Protein AF-A0A367ZPL6-F1 (afdb_monomer)

Sequence (197 aa):
MRRVGAEGQTASGAGHGRASAFVGKVGLAWRLWPAGRARGGKRGGAPGHARRGGFTLVEVLISMMILSLVLLGALVMVSRSRVGAMDAWFEFLAVQLALEPIEVFRGFGATWVKDYRAHPLPEFPLGVTAIEPRRGALHWPADATLFEREITLTPVEEPVPGVLVEVRVRPRGATRAQVWLRREEVVMSALLVEQPR

Solvent-accessible surface area (backbone atoms only — not comparable to full-atom values): 12424 Å² total; per-residue (Å²): 142,85,83,88,83,81,89,86,82,89,80,86,77,83,81,74,83,77,84,78,76,79,73,74,78,74,73,78,82,77,82,77,76,80,83,74,79,80,77,84,75,91,68,96,67,79,92,70,80,77,78,82,80,74,85,52,73,67,57,52,53,52,50,52,54,53,50,51,54,52,50,51,53,52,51,53,50,54,52,54,52,54,52,53,52,48,21,52,50,44,48,51,49,38,51,52,66,28,44,49,60,54,54,52,48,58,72,66,28,26,73,55,57,74,49,30,88,84,64,69,52,90,92,63,61,74,39,80,43,73,42,67,91,56,96,64,92,65,80,74,63,81,73,51,52,33,27,26,37,29,36,45,80,43,82,36,72,71,98,62,50,30,29,36,39,38,20,38,23,31,46,44,69,98,30,72,44,49,78,43,28,87,60,74,58,43,78,42,74,48,77,31,53,65,78,86,128

Radius of gyration: 32.27 Å; Cα contacts (8 Å, |Δi|>4): 183; chains: 1; bounding box: 64×74×98 Å

Foldseek 3Di:
DDDDDDDDDDDPPPPDDDPPPPPPPPPPPPPDDDPPDPPDDDDDDDPDPPPPDDDDPVNVVVVVVVVVVVVVVVVVVVVVVVLVVLQVVLVVLQVVVFVVVVVVDLVVFFVCVVVCVVPPDPCDDAAKDARDQDPDPDGDDPCSNQKIKHWDWDFDCPPAGGIKIKMKIAGDPPDPSCVRHPPRIDIDIDTGGHDDD

pLDDT: mean 82.14, std 19.17, range [42.72, 98.62]

Mean predicted aligned error: 13.2 Å

Secondary structure (DSSP, 8-state):
----------------------------------------------------PPPPHHHHHHHHHHHHHHHHHHHHHHHHHHHHHHHHHHHHHHHHHHHHHHHHHHHH-HHHHHTGGGS--TTS-SEEEE----SSS----GGGGGEEEEEEEEEE-SSS-EEEEEEEEEE-SS-HHHHH-SSS-EEEEEEEEPPP-

InterPro domains:
  IPR012902 Prokaryotic N-terminal methylation site [PF07963] (51-75)
  IPR012902 Prokaryotic N-terminal methylation site [PS00409] (53-73)
  IPR012902 Prokaryotic N-terminal methylation site [TIGR02532] (53-75)

Organism: NCBI:txid2268124

Structure (mmCIF, N/CA/C/O backbone):
data_AF-A0A367ZPL6-F1
#
_entry.id   AF-A0A367ZPL6-F1
#
loop_
_atom_site.group_PDB
_atom_site.id
_atom_site.type_symbol
_atom_site.label_atom_id
_atom_site.label_alt_id
_atom_site.label_comp_id
_atom_site.label_asym_id
_atom_site.label_entity_id
_atom_site.label_seq_id
_atom_site.pdbx_PDB_ins_code
_atom_site.Cartn_x
_atom_site.Cartn_y
_atom_site.Cartn_z
_atom_site.occupancy
_atom_site.B_iso_or_equiv
_atom_site.auth_seq_id
_atom_site.auth_comp_id
_atom_site.auth_asym_id
_atom_site.auth_atom_id
_atom_site.pdbx_PDB_model_num
ATOM 1 N N . MET A 1 1 ? -33.565 -44.498 11.080 1.00 52.66 1 MET A N 1
ATOM 2 C CA . MET A 1 1 ? -33.368 -45.236 9.811 1.00 52.66 1 MET A CA 1
ATOM 3 C C . MET A 1 1 ? -34.407 -44.783 8.791 1.00 52.66 1 MET A C 1
ATOM 5 O O . MET A 1 1 ? -35.570 -45.132 8.929 1.00 52.66 1 MET A O 1
ATOM 9 N N . ARG A 1 2 ? -34.003 -43.989 7.793 1.00 46.03 2 ARG A N 1
ATOM 10 C CA . ARG A 1 2 ? -34.722 -43.796 6.522 1.00 46.03 2 ARG A CA 1
ATOM 11 C C . ARG A 1 2 ? -33.705 -43.278 5.499 1.00 46.03 2 ARG A C 1
ATOM 13 O O . ARG A 1 2 ? -33.073 -42.255 5.733 1.00 46.03 2 ARG A O 1
ATOM 20 N N . ARG A 1 3 ? -33.475 -44.070 4.451 1.00 54.78 3 ARG A N 1
ATOM 21 C CA . ARG A 1 3 ? -32.667 -43.748 3.264 1.00 54.78 3 ARG A CA 1
ATOM 22 C C . ARG A 1 3 ? -33.578 -43.185 2.161 1.00 54.78 3 ARG A C 1
ATOM 24 O O . ARG A 1 3 ? -34.781 -43.424 2.206 1.00 54.78 3 ARG A O 1
ATOM 31 N N . VAL A 1 4 ? -32.910 -42.655 1.126 1.00 49.94 4 VAL A N 1
ATOM 32 C CA . VAL A 1 4 ? -33.360 -42.390 -0.261 1.00 49.94 4 VAL A CA 1
ATOM 33 C C . VAL A 1 4 ? -34.041 -41.021 -0.423 1.00 49.94 4 VAL A C 1
ATOM 35 O O . VAL A 1 4 ? -34.962 -40.724 0.321 1.00 49.94 4 VAL A O 1
ATOM 38 N N . GLY A 1 5 ? -33.661 -40.126 -1.342 1.00 43.28 5 GLY A N 1
ATOM 39 C CA . GLY A 1 5 ? -32.719 -40.155 -2.471 1.00 43.28 5 GLY A CA 1
ATOM 40 C C . GLY A 1 5 ? -32.917 -38.898 -3.351 1.00 43.28 5 GLY A C 1
ATOM 41 O O . GLY A 1 5 ? -33.705 -38.033 -2.977 1.00 43.28 5 GLY A O 1
ATOM 42 N N . ALA A 1 6 ? -32.253 -38.879 -4.518 1.00 49.34 6 ALA A N 1
ATOM 43 C CA . ALA A 1 6 ? -32.257 -37.887 -5.618 1.00 49.34 6 ALA A CA 1
ATOM 44 C C . ALA A 1 6 ? -31.258 -36.717 -5.447 1.00 49.34 6 ALA A C 1
ATOM 46 O O . ALA A 1 6 ? -31.438 -35.856 -4.596 1.00 49.34 6 ALA A O 1
ATOM 47 N N . GLU A 1 7 ? -30.081 -36.705 -6.092 1.00 46.97 7 GLU A N 1
ATOM 48 C CA . GLU A 1 7 ? -29.805 -36.568 -7.544 1.00 46.97 7 GLU A CA 1
ATOM 49 C C . GLU A 1 7 ? -30.588 -35.434 -8.218 1.00 46.97 7 GLU A C 1
ATOM 51 O O . GLU A 1 7 ? -31.803 -35.506 -8.363 1.00 46.97 7 GLU A O 1
ATOM 56 N N . GLY A 1 8 ? -29.870 -34.404 -8.685 1.00 42.72 8 GLY A N 1
ATOM 57 C CA . GLY A 1 8 ? -30.473 -33.332 -9.470 1.00 42.72 8 GLY A CA 1
ATOM 58 C C . GLY A 1 8 ? -29.544 -32.165 -9.802 1.00 42.72 8 GLY A C 1
ATOM 59 O O . GLY A 1 8 ? -29.562 -31.149 -9.126 1.00 42.72 8 GLY A O 1
ATOM 60 N N . GLN A 1 9 ? -28.826 -32.313 -10.917 1.00 48.62 9 GLN A N 1
ATOM 61 C CA . GLN A 1 9 ? -28.442 -31.257 -11.868 1.00 48.62 9 GLN A CA 1
ATOM 62 C C . GLN A 1 9 ? -2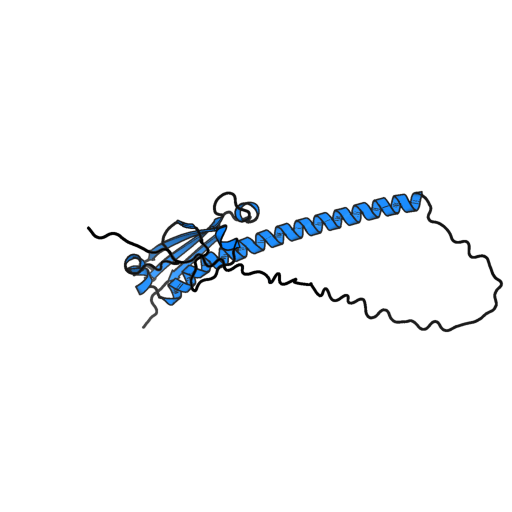7.306 -30.276 -11.528 1.00 48.62 9 GLN A C 1
ATOM 64 O O . GLN A 1 9 ? -27.462 -29.186 -10.988 1.00 48.62 9 GLN A O 1
ATOM 69 N N . THR A 1 10 ? -26.155 -30.644 -12.086 1.00 49.06 10 THR A N 1
ATOM 70 C CA . THR A 1 10 ? -25.119 -29.771 -12.637 1.00 49.06 10 THR A CA 1
ATOM 71 C C . THR A 1 10 ? -25.684 -28.803 -13.684 1.00 49.06 10 THR A C 1
ATOM 73 O O . THR A 1 10 ? -25.982 -29.209 -14.808 1.00 49.06 10 THR A O 1
ATOM 76 N N . ALA A 1 11 ? -25.755 -27.513 -13.356 1.00 49.75 11 ALA A N 1
ATOM 77 C CA . ALA A 1 11 ? -25.885 -26.438 -14.338 1.00 49.75 11 ALA A CA 1
ATOM 78 C C . ALA A 1 11 ? -24.526 -25.746 -14.513 1.00 49.75 11 ALA A C 1
ATOM 80 O O . ALA A 1 11 ? -24.160 -24.812 -13.801 1.00 49.75 11 ALA A O 1
ATOM 81 N N . SER A 1 12 ? -23.770 -26.267 -15.479 1.00 50.56 12 SER A N 1
ATOM 82 C CA . SER A 1 12 ? -22.604 -25.629 -16.082 1.00 50.56 12 SER A CA 1
ATOM 83 C C . SER A 1 12 ? -23.064 -24.382 -16.844 1.00 50.56 12 SER A C 1
ATOM 85 O O . SER A 1 12 ? -23.549 -24.464 -17.970 1.00 50.56 12 SER A O 1
ATOM 87 N N . GLY A 1 13 ? -22.967 -23.222 -16.198 1.00 44.44 13 GLY A N 1
ATOM 88 C CA . GLY A 1 13 ? -23.163 -21.916 -16.819 1.00 44.44 13 GLY A CA 1
ATOM 89 C C . GLY A 1 13 ? -21.838 -21.380 -17.343 1.00 44.44 13 GLY A C 1
ATOM 90 O O . GLY A 1 13 ? -21.176 -20.589 -16.675 1.00 44.44 13 GLY A O 1
ATOM 91 N N . ALA A 1 14 ? -21.444 -21.823 -18.536 1.00 49.16 14 ALA A N 1
ATOM 92 C CA . ALA A 1 14 ? -20.341 -21.254 -19.298 1.00 49.16 14 ALA A CA 1
ATOM 93 C C . ALA A 1 14 ? -20.695 -19.822 -19.743 1.00 49.16 14 ALA A C 1
ATOM 95 O O . ALA A 1 14 ? -21.243 -19.597 -20.820 1.00 49.16 14 ALA A O 1
ATOM 96 N N . GLY A 1 15 ? -20.375 -18.842 -18.897 1.00 43.12 15 GLY A N 1
ATOM 97 C CA . GLY A 1 15 ? -20.419 -17.418 -19.222 1.00 43.12 15 GLY A CA 1
ATOM 98 C C . GLY A 1 15 ? -19.241 -17.027 -20.108 1.00 43.12 15 GLY A C 1
ATOM 99 O O . GLY A 1 15 ? -18.245 -16.482 -19.639 1.00 43.12 15 GLY A O 1
ATOM 100 N N . HIS A 1 16 ? -19.351 -17.349 -21.394 1.00 45.25 16 HIS A N 1
ATOM 101 C CA . HIS A 1 16 ? -18.524 -16.794 -22.455 1.00 45.25 16 HIS A CA 1
ATOM 102 C C . HIS A 1 16 ? -18.728 -15.279 -22.564 1.00 45.25 16 HIS A C 1
ATOM 104 O O . HIS A 1 16 ? -19.850 -14.796 -22.673 1.00 45.25 16 HIS A O 1
ATOM 110 N N . GLY A 1 17 ? -17.612 -14.564 -22.686 1.00 47.56 17 GLY A N 1
ATOM 111 C CA . GLY A 1 17 ? -17.539 -13.411 -23.573 1.00 47.56 17 GLY A CA 1
ATOM 112 C C . GLY A 1 17 ? -17.987 -12.080 -22.986 1.00 47.56 17 GLY A C 1
ATOM 113 O O . GLY A 1 17 ? -19.137 -11.679 -23.112 1.00 47.56 17 GLY A O 1
ATOM 114 N N . ARG A 1 18 ? -17.002 -11.308 -22.529 1.00 46.38 18 ARG A N 1
ATOM 115 C CA . ARG A 1 18 ? -16.756 -9.959 -23.059 1.00 46.38 18 ARG A CA 1
ATOM 116 C C . ARG A 1 18 ? -15.367 -9.512 -22.622 1.00 46.38 18 ARG A C 1
ATOM 118 O O . ARG A 1 18 ? -15.191 -8.816 -21.633 1.00 46.38 18 ARG A O 1
ATOM 125 N N . ALA A 1 19 ? -14.372 -9.933 -23.401 1.00 45.62 19 ALA A N 1
ATOM 126 C CA . ALA A 1 19 ? -13.132 -9.187 -23.511 1.00 45.62 19 ALA A CA 1
ATOM 127 C C . ALA A 1 19 ? -13.504 -7.815 -24.086 1.00 45.62 19 ALA A C 1
ATOM 129 O O . ALA A 1 19 ? -13.720 -7.660 -25.289 1.00 45.62 19 ALA A O 1
ATOM 130 N N . SER A 1 20 ? -13.677 -6.832 -23.209 1.00 47.41 20 SER A N 1
ATOM 131 C CA . SER A 1 20 ? -13.694 -5.429 -23.582 1.00 47.41 20 SER A CA 1
ATOM 132 C C . SER A 1 20 ? -12.307 -5.104 -24.120 1.00 47.41 20 SER A C 1
ATOM 134 O O . SER A 1 20 ? -11.370 -4.798 -23.387 1.00 47.41 20 SER A O 1
ATOM 136 N N . ALA A 1 21 ? -12.172 -5.226 -25.438 1.00 47.66 21 ALA A N 1
ATOM 137 C CA . ALA A 1 21 ? -11.076 -4.650 -26.181 1.00 47.66 21 ALA A CA 1
ATOM 138 C C . ALA A 1 21 ? -11.083 -3.143 -25.905 1.00 47.66 21 ALA A C 1
ATOM 140 O O . ALA A 1 21 ? -11.859 -2.386 -26.490 1.00 47.66 21 ALA A O 1
ATOM 141 N N . PHE A 1 22 ? -10.224 -2.708 -24.986 1.00 42.84 22 PHE A N 1
ATOM 142 C CA . PHE A 1 22 ? -9.843 -1.314 -24.850 1.00 42.84 22 PHE A CA 1
ATOM 143 C C . PHE A 1 22 ? -8.956 -0.996 -26.057 1.00 42.84 22 PHE A C 1
ATOM 145 O O . PHE A 1 22 ? -7.729 -0.975 -25.991 1.00 42.84 22 PHE A O 1
ATOM 152 N N . VAL A 1 23 ? -9.600 -0.840 -27.215 1.00 48.84 23 VAL A N 1
ATOM 153 C CA . VAL A 1 23 ? -8.993 -0.224 -28.387 1.00 48.84 23 VAL A CA 1
ATOM 154 C C . VAL A 1 23 ? -8.747 1.217 -27.982 1.00 48.84 23 VAL A C 1
ATOM 156 O O . VAL A 1 23 ? -9.640 2.064 -28.031 1.00 48.84 23 VAL A O 1
ATOM 159 N N . GLY A 1 24 ? -7.529 1.469 -27.509 1.00 45.44 24 GLY A N 1
ATOM 160 C CA . GLY A 1 24 ? -7.014 2.805 -27.316 1.00 45.44 24 GLY A CA 1
ATOM 161 C C . GLY A 1 24 ? -7.180 3.561 -28.624 1.00 45.44 24 GLY A C 1
ATOM 162 O O . GLY A 1 24 ? -6.439 3.348 -29.581 1.00 45.44 24 GLY A O 1
ATOM 163 N N . LYS A 1 25 ? -8.157 4.468 -28.665 1.00 47.97 25 LYS A N 1
ATOM 164 C CA . LYS A 1 25 ? -8.132 5.596 -29.589 1.00 47.97 25 LYS A CA 1
ATOM 165 C C . LYS A 1 25 ? -6.990 6.502 -29.137 1.00 47.97 25 LYS A C 1
ATOM 167 O O . LYS A 1 25 ? -7.213 7.553 -28.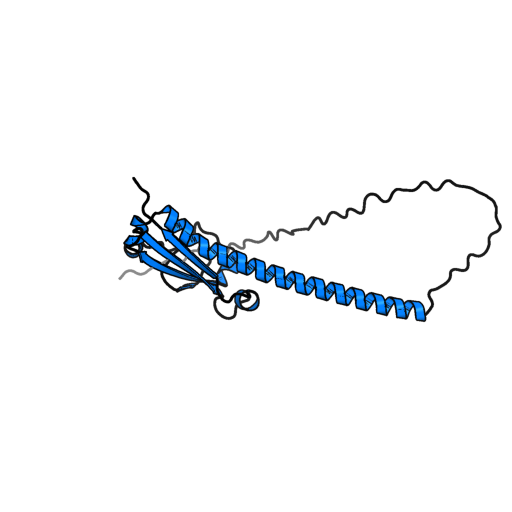545 1.00 47.97 25 LYS A O 1
ATOM 172 N N . VAL A 1 26 ? -5.756 6.090 -29.423 1.00 50.59 26 VAL A N 1
ATOM 173 C CA . VAL A 1 26 ? -4.666 7.039 -29.618 1.00 50.59 26 VAL A CA 1
ATOM 174 C C . VAL A 1 26 ? -5.061 7.777 -30.886 1.00 50.59 26 VAL A C 1
ATOM 176 O O . VAL A 1 26 ? -4.860 7.297 -32.000 1.00 50.59 26 VAL A O 1
ATOM 179 N N . GLY A 1 27 ? -5.779 8.883 -30.695 1.00 45.91 27 GLY A N 1
ATOM 180 C CA . GLY A 1 27 ? -6.120 9.807 -31.756 1.00 45.91 27 GLY A CA 1
ATOM 181 C C . GLY A 1 27 ? -4.825 10.222 -32.430 1.00 45.91 27 GLY A C 1
ATOM 182 O O . GLY A 1 27 ? -4.059 11.010 -31.885 1.00 45.91 27 GLY A O 1
ATOM 183 N N . LEU A 1 28 ? -4.581 9.636 -33.599 1.00 51.19 28 LEU A N 1
ATOM 184 C CA . LEU A 1 28 ? -3.573 10.047 -34.557 1.00 51.19 28 LEU A CA 1
ATOM 185 C C . LEU A 1 28 ? -3.906 11.492 -34.966 1.00 51.19 28 LEU A C 1
ATOM 187 O O . LEU A 1 28 ? -4.599 11.747 -35.951 1.00 51.19 28 LEU A O 1
ATOM 191 N N . ALA A 1 29 ? -3.432 12.460 -34.188 1.00 51.22 29 ALA A N 1
ATOM 192 C CA . ALA A 1 29 ? -3.439 13.869 -34.542 1.00 51.22 29 ALA A CA 1
ATOM 193 C C . ALA A 1 29 ? -2.309 14.144 -35.553 1.00 51.22 29 ALA A C 1
ATOM 195 O O . ALA A 1 29 ? -1.403 14.923 -35.300 1.00 51.22 29 ALA A O 1
ATOM 196 N N . TRP A 1 30 ? -2.363 13.491 -36.719 1.00 49.44 30 TRP A N 1
ATOM 197 C CA . TRP A 1 30 ? -1.553 13.847 -37.898 1.00 49.44 30 TRP A CA 1
ATOM 198 C C . TRP A 1 30 ? -2.320 14.755 -38.861 1.00 49.44 30 TRP A C 1
ATOM 200 O O . TRP A 1 30 ? -1.969 14.907 -40.031 1.00 49.44 30 TRP A O 1
ATOM 210 N N . ARG A 1 31 ? -3.407 15.365 -38.388 1.00 58.53 31 ARG A N 1
ATOM 211 C CA . ARG A 1 31 ? -4.231 16.258 -39.189 1.00 58.53 31 ARG A CA 1
ATOM 212 C C . ARG A 1 31 ? -3.862 17.687 -38.838 1.00 58.53 31 ARG A C 1
ATOM 214 O O . ARG A 1 31 ? -4.375 18.221 -37.866 1.00 58.53 31 ARG A O 1
ATOM 221 N N . LEU A 1 32 ? -2.941 18.233 -39.630 1.00 57.31 32 LEU A N 1
ATOM 222 C CA . LEU A 1 32 ? -2.859 19.617 -40.127 1.00 57.31 32 LEU A CA 1
ATOM 223 C C . LEU A 1 32 ? -1.397 19.933 -40.485 1.00 57.31 32 LEU A C 1
ATOM 225 O O . LEU A 1 32 ? -0.777 20.835 -39.936 1.00 57.31 32 LEU A O 1
ATOM 229 N N . TRP A 1 33 ? -0.842 19.191 -41.448 1.00 55.38 33 TRP A N 1
ATOM 230 C CA . TRP A 1 33 ? 0.239 19.745 -42.258 1.00 55.38 33 TRP A CA 1
ATOM 231 C C . TRP A 1 33 ? -0.408 20.704 -43.266 1.00 55.38 33 TRP A C 1
ATOM 233 O O . TRP A 1 33 ? -1.275 20.265 -44.032 1.00 55.38 33 TRP A O 1
ATOM 243 N N . PRO A 1 34 ? -0.072 22.004 -43.275 1.00 58.81 34 PRO A N 1
ATOM 244 C CA . PRO A 1 34 ? -0.635 22.920 -44.247 1.00 58.81 34 PRO A CA 1
ATOM 245 C C . PRO A 1 34 ? -0.142 22.509 -45.633 1.00 58.81 34 PRO A C 1
ATOM 247 O O . PRO A 1 34 ? 1.057 22.492 -45.915 1.00 58.81 34 PRO A O 1
ATOM 250 N N . ALA A 1 35 ? -1.089 22.171 -46.506 1.00 55.91 35 ALA A N 1
ATOM 251 C CA . ALA A 1 35 ? -0.872 22.044 -47.937 1.00 55.91 35 ALA A CA 1
ATOM 252 C C . ALA A 1 35 ? -0.462 23.420 -48.488 1.00 55.91 35 ALA A C 1
ATOM 254 O O . ALA A 1 35 ? -1.286 24.215 -48.949 1.00 55.91 35 ALA A O 1
ATOM 255 N N . GLY A 1 36 ? 0.832 23.719 -48.382 1.00 57.16 36 GLY A N 1
ATOM 256 C CA . GLY A 1 36 ? 1.479 24.839 -49.039 1.00 57.16 36 GLY A CA 1
ATOM 257 C C . GLY A 1 36 ? 1.324 24.672 -50.543 1.00 57.16 36 GLY A C 1
ATOM 258 O O . GLY A 1 36 ? 1.979 23.840 -51.164 1.00 57.16 36 GLY A O 1
ATOM 259 N N . ARG A 1 37 ? 0.401 25.455 -51.100 1.00 56.78 37 ARG A N 1
ATOM 260 C CA . ARG A 1 37 ? 0.128 25.639 -52.525 1.00 56.78 37 ARG A CA 1
ATOM 261 C C . ARG A 1 37 ? 1.438 25.754 -53.312 1.00 56.78 37 ARG A C 1
ATOM 263 O O . ARG A 1 37 ? 2.089 26.796 -53.298 1.00 56.78 37 ARG A O 1
ATOM 270 N N . ALA A 1 38 ? 1.780 24.701 -54.050 1.00 55.34 38 ALA A N 1
ATOM 271 C CA . ALA A 1 38 ? 2.788 24.752 -55.095 1.00 55.34 38 ALA A CA 1
ATOM 272 C C . ALA A 1 38 ? 2.277 25.670 -56.217 1.00 55.34 38 ALA A C 1
ATOM 274 O O . ALA A 1 38 ? 1.489 25.269 -57.075 1.00 55.34 38 ALA A O 1
ATOM 275 N N . ARG A 1 39 ? 2.687 26.941 -56.183 1.00 58.16 39 ARG A N 1
ATOM 276 C CA . ARG A 1 39 ? 2.526 27.869 -57.305 1.00 58.16 39 ARG A CA 1
ATOM 277 C C . ARG A 1 39 ? 3.460 27.401 -58.417 1.00 58.16 39 ARG A C 1
ATOM 279 O O . ARG A 1 39 ? 4.675 27.543 -58.323 1.00 58.16 39 ARG A O 1
ATOM 286 N N . GLY A 1 40 ? 2.868 26.812 -59.451 1.00 58.06 40 GLY A N 1
ATOM 287 C CA . GLY A 1 40 ? 3.554 26.423 -60.672 1.00 58.06 40 GLY A CA 1
ATOM 288 C C . GLY A 1 40 ? 4.185 27.630 -61.360 1.00 58.06 40 GLY A C 1
ATOM 289 O O . GLY A 1 40 ? 3.494 28.441 -61.968 1.00 58.06 40 GLY A O 1
ATOM 290 N N . GLY A 1 41 ? 5.509 27.716 -61.286 1.00 52.56 41 GLY A N 1
ATOM 291 C CA . GLY A 1 41 ? 6.332 28.501 -62.194 1.00 52.56 41 GLY A CA 1
ATOM 292 C C . GLY A 1 41 ? 6.976 27.563 -63.208 1.00 52.56 41 GLY A C 1
ATOM 293 O O . GLY A 1 41 ? 8.064 27.051 -62.968 1.00 52.56 41 GLY A O 1
ATOM 294 N N . LYS A 1 42 ? 6.305 27.326 -64.343 1.00 60.62 42 LYS A N 1
ATOM 295 C CA . LYS A 1 42 ? 6.936 26.741 -65.533 1.00 60.62 42 LYS A CA 1
ATOM 296 C C . LYS A 1 42 ? 7.959 27.747 -66.067 1.00 60.62 42 LYS A C 1
ATOM 298 O O . LYS A 1 42 ? 7.591 28.692 -66.759 1.00 60.62 42 LYS A O 1
ATOM 303 N N . ARG A 1 43 ? 9.240 27.542 -65.768 1.00 53.97 43 ARG A N 1
ATOM 304 C CA . ARG A 1 43 ? 10.340 28.059 -66.591 1.00 53.97 43 ARG A CA 1
ATOM 305 C C . ARG A 1 43 ? 11.062 26.857 -67.176 1.00 53.97 43 ARG A C 1
ATOM 307 O O . ARG A 1 43 ? 11.575 26.023 -66.438 1.00 53.97 43 ARG A O 1
ATOM 314 N N . GLY A 1 44 ? 11.001 26.743 -68.501 1.00 56.59 44 GLY A N 1
ATOM 315 C CA . GLY A 1 44 ? 11.681 25.708 -69.265 1.00 56.59 44 GLY A CA 1
ATOM 316 C C . GLY A 1 44 ? 13.186 25.802 -69.046 1.00 56.59 44 GLY A C 1
ATOM 317 O O . GLY A 1 44 ? 13.826 26.737 -69.512 1.00 56.59 44 GLY A O 1
ATOM 318 N N . GLY A 1 45 ? 13.723 24.836 -68.313 1.00 54.50 45 GLY A N 1
ATOM 319 C CA . GLY A 1 45 ? 15.142 24.526 -68.236 1.00 54.50 45 GLY A CA 1
ATOM 320 C C . GLY A 1 45 ? 15.297 23.055 -68.599 1.00 54.50 45 GLY A C 1
ATOM 321 O O . GLY A 1 45 ? 14.483 22.234 -68.179 1.00 54.50 45 GLY A O 1
ATOM 322 N N . ALA A 1 46 ? 16.280 22.758 -69.443 1.00 60.94 46 ALA A N 1
ATOM 323 C CA . ALA A 1 46 ? 16.566 21.448 -70.020 1.00 60.94 46 ALA A CA 1
ATOM 324 C C . ALA A 1 46 ? 16.532 20.289 -68.994 1.00 60.94 46 ALA A C 1
ATOM 326 O O . ALA A 1 46 ? 16.819 20.516 -67.816 1.00 60.94 46 ALA A O 1
ATOM 327 N N . PRO A 1 47 ? 16.228 19.044 -69.418 1.00 57.09 47 PRO A N 1
ATOM 328 C CA . PRO A 1 47 ? 16.235 17.870 -68.547 1.00 57.09 47 PRO A CA 1
ATOM 329 C C . PRO A 1 47 ? 17.665 17.547 -68.090 1.00 57.09 47 PRO A C 1
ATOM 331 O O . PRO A 1 47 ? 18.342 16.682 -68.637 1.00 57.09 47 PRO A O 1
ATOM 334 N N . GLY A 1 48 ? 18.142 18.256 -67.069 1.00 60.06 48 GLY A N 1
ATOM 335 C CA . GLY A 1 48 ? 19.329 17.874 -66.324 1.00 60.06 48 GLY A CA 1
ATOM 336 C C . GLY A 1 48 ? 19.005 16.599 -65.560 1.00 60.06 48 GLY A C 1
ATOM 337 O O . GLY A 1 48 ? 18.138 16.606 -64.687 1.00 60.06 48 GLY A O 1
ATOM 338 N N . HIS A 1 49 ? 19.660 15.494 -65.909 1.00 61.28 49 HIS A N 1
ATOM 339 C CA . HIS A 1 49 ? 19.555 14.232 -65.185 1.00 61.28 49 HIS A CA 1
ATOM 340 C C . HIS A 1 49 ? 19.935 14.455 -63.714 1.00 61.28 49 HIS A C 1
ATOM 342 O O . HIS A 1 49 ? 21.115 14.465 -63.364 1.00 61.28 49 HIS A O 1
ATOM 348 N N . ALA A 1 50 ? 18.935 14.667 -62.854 1.00 64.88 50 ALA A N 1
ATOM 349 C CA . ALA A 1 50 ? 19.122 14.778 -61.417 1.00 64.88 50 ALA A CA 1
ATOM 350 C C . ALA A 1 50 ? 19.726 13.458 -60.931 1.00 64.88 50 ALA A C 1
ATOM 352 O O . ALA A 1 50 ? 19.043 12.432 -60.861 1.00 64.88 50 ALA A O 1
ATOM 353 N N . ARG A 1 51 ? 21.038 13.466 -60.671 1.00 64.94 51 ARG A N 1
ATOM 354 C CA . ARG A 1 51 ? 21.747 12.309 -60.133 1.00 64.94 51 ARG A CA 1
ATOM 355 C C . ARG A 1 51 ? 21.120 11.995 -58.781 1.00 64.94 51 ARG A C 1
ATOM 357 O O . ARG A 1 51 ? 21.266 12.761 -57.834 1.00 64.94 51 ARG A O 1
ATOM 364 N N . ARG A 1 52 ? 20.385 10.886 -58.712 1.00 71.62 52 ARG A N 1
ATOM 365 C CA . ARG A 1 52 ? 19.882 10.329 -57.456 1.00 71.62 52 ARG A CA 1
ATOM 366 C C . ARG A 1 52 ? 21.102 9.864 -56.665 1.00 71.62 52 ARG A C 1
ATOM 368 O O . ARG A 1 52 ? 21.640 8.799 -56.947 1.00 71.62 52 ARG A O 1
ATOM 375 N N . GLY A 1 53 ? 21.591 10.706 -55.758 1.00 75.94 53 GLY A N 1
ATOM 376 C CA . GLY A 1 53 ? 22.645 10.324 -54.825 1.00 75.94 53 GLY A CA 1
ATOM 377 C C . GLY A 1 53 ? 22.118 9.222 -53.912 1.00 75.94 53 GLY A C 1
ATOM 378 O O . GLY A 1 53 ? 21.095 9.408 -53.260 1.00 75.94 53 GLY A O 1
ATOM 379 N N . GLY A 1 54 ? 22.767 8.059 -53.927 1.00 85.94 54 GLY A N 1
ATOM 380 C CA . GLY A 1 54 ? 22.536 7.020 -52.927 1.00 85.94 54 GLY A CA 1
ATOM 381 C C . GLY A 1 54 ? 23.255 7.362 -51.624 1.00 85.94 54 GLY A C 1
ATOM 382 O O . GLY A 1 54 ? 24.226 8.118 -51.631 1.00 85.94 54 GLY A O 1
ATOM 383 N N . PHE A 1 55 ? 22.791 6.787 -50.516 1.00 90.81 55 PHE A N 1
ATOM 384 C CA . PHE A 1 55 ? 23.485 6.880 -49.234 1.00 90.81 55 PHE A CA 1
ATOM 385 C C . PHE A 1 55 ? 24.834 6.168 -49.311 1.00 90.81 55 PHE A C 1
ATOM 387 O O . PHE A 1 55 ? 24.943 5.073 -49.872 1.00 90.81 55 PHE A O 1
ATOM 394 N N . THR A 1 56 ? 25.867 6.778 -48.737 1.00 96.12 56 THR A N 1
ATOM 395 C CA . THR A 1 56 ? 27.167 6.107 -48.615 1.00 96.12 56 THR A CA 1
ATOM 396 C C . THR A 1 56 ? 27.105 5.047 -47.511 1.00 96.12 56 THR A C 1
ATOM 398 O O . THR A 1 56 ? 26.365 5.198 -46.540 1.00 96.12 56 THR A O 1
ATOM 401 N N . LEU A 1 57 ? 27.899 3.975 -47.616 1.00 95.31 57 LEU A N 1
ATOM 402 C CA . LEU A 1 57 ? 27.967 2.939 -46.571 1.00 95.31 57 LEU A CA 1
ATOM 403 C C . LEU A 1 57 ? 28.301 3.538 -45.194 1.00 95.31 57 LEU A C 1
ATOM 405 O O . LEU A 1 57 ? 27.713 3.153 -44.190 1.00 95.31 57 LEU A O 1
ATOM 409 N N . VAL A 1 58 ? 29.217 4.511 -45.160 1.00 97.06 58 VAL A N 1
ATOM 410 C CA . VAL A 1 58 ? 29.622 5.208 -43.931 1.00 97.06 58 VAL A CA 1
ATOM 411 C C . VAL A 1 58 ? 28.441 5.941 -43.296 1.00 97.06 58 VAL A C 1
ATOM 413 O O . VAL A 1 58 ? 28.236 5.845 -42.090 1.00 97.06 58 VAL A O 1
ATOM 416 N N . GLU A 1 59 ? 27.626 6.625 -44.096 1.00 95.69 59 GLU A N 1
ATOM 417 C CA . GLU A 1 59 ? 26.436 7.331 -43.616 1.00 95.69 59 GLU A CA 1
ATOM 418 C C . GLU A 1 59 ? 25.390 6.370 -43.037 1.00 95.69 59 GLU A C 1
ATOM 420 O O . GLU A 1 59 ? 24.810 6.648 -41.985 1.00 95.69 59 GLU A O 1
ATOM 425 N N . VAL A 1 60 ? 25.199 5.206 -43.667 1.00 97.00 60 VAL A N 1
ATOM 426 C CA . VAL A 1 60 ? 24.319 4.153 -43.137 1.00 97.00 60 VAL A CA 1
ATOM 427 C C . VAL A 1 60 ? 24.842 3.628 -41.798 1.00 97.00 60 VAL A C 1
ATOM 429 O O . VAL A 1 60 ? 24.064 3.517 -40.852 1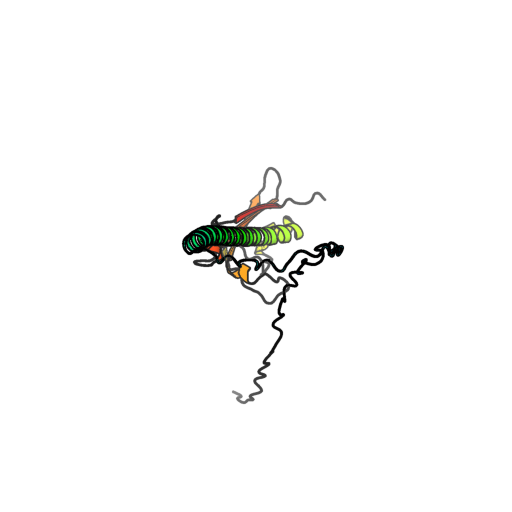.00 97.00 60 VAL A O 1
ATOM 432 N N . LEU A 1 61 ? 26.148 3.371 -41.672 1.00 98.06 61 LEU A N 1
ATOM 433 C CA . LEU A 1 61 ? 26.749 2.907 -40.415 1.00 98.06 61 LEU A CA 1
ATOM 434 C C . LEU A 1 61 ? 26.596 3.939 -39.290 1.00 98.06 61 LEU A C 1
ATOM 436 O O . LEU A 1 61 ? 26.188 3.585 -38.182 1.00 98.06 61 LEU A O 1
ATOM 440 N N . ILE A 1 62 ? 26.855 5.217 -39.580 1.00 97.94 62 ILE A N 1
ATOM 441 C CA . ILE A 1 62 ? 26.662 6.308 -38.616 1.00 97.94 62 ILE A CA 1
ATOM 442 C C . ILE A 1 62 ? 25.184 6.416 -38.219 1.00 97.94 62 ILE A C 1
ATOM 444 O O . ILE A 1 62 ? 24.871 6.516 -37.033 1.00 97.94 62 ILE A O 1
ATOM 448 N N . SER A 1 63 ? 24.265 6.324 -39.182 1.00 98.00 63 SER A N 1
ATOM 449 C CA . SER A 1 63 ? 22.822 6.373 -38.921 1.00 98.00 63 SER A CA 1
ATOM 450 C C . SER A 1 63 ? 22.365 5.215 -38.036 1.00 98.00 63 SER A C 1
ATOM 452 O O . SER A 1 63 ? 21.612 5.429 -37.089 1.00 98.00 63 SER A O 1
ATOM 454 N N . MET A 1 64 ? 22.850 3.997 -38.293 1.00 98.44 64 MET A N 1
ATOM 455 C CA . MET A 1 64 ? 22.543 2.826 -37.467 1.00 98.44 64 MET A CA 1
ATOM 456 C C . MET A 1 64 ? 23.081 2.974 -36.041 1.00 98.44 64 MET A C 1
ATOM 458 O O . MET A 1 64 ? 22.390 2.607 -35.092 1.00 98.44 64 MET A O 1
ATOM 462 N N . MET A 1 65 ? 24.281 3.539 -35.879 1.00 98.31 65 MET A N 1
ATOM 463 C CA . MET A 1 65 ? 24.873 3.794 -34.564 1.00 98.31 65 MET A CA 1
ATOM 464 C C . MET A 1 65 ? 24.090 4.852 -33.775 1.00 98.31 65 MET A C 1
ATOM 466 O O . MET A 1 65 ? 23.829 4.676 -32.588 1.00 98.31 65 MET A O 1
ATOM 470 N N . ILE A 1 66 ? 23.670 5.940 -34.421 1.00 98.44 66 ILE A N 1
ATOM 471 C CA . ILE A 1 66 ? 22.840 6.962 -33.769 1.00 98.44 66 ILE A CA 1
ATOM 472 C C . ILE A 1 66 ? 21.471 6.373 -33.410 1.00 98.44 66 ILE A C 1
ATOM 474 O O . ILE A 1 66 ? 20.991 6.552 -32.290 1.00 98.44 66 ILE A O 1
ATOM 478 N N . LEU A 1 67 ? 20.858 5.629 -34.333 1.00 98.19 67 LEU A N 1
ATOM 479 C CA . LEU A 1 67 ? 19.559 5.001 -34.115 1.00 98.19 67 LEU A CA 1
ATOM 480 C C . LEU A 1 67 ? 19.596 4.012 -32.943 1.00 98.19 67 LEU A C 1
ATOM 482 O O . LEU A 1 67 ? 18.672 4.004 -32.129 1.00 98.19 67 LEU A O 1
ATOM 486 N N . SER A 1 68 ? 20.654 3.207 -32.820 1.00 98.38 68 SER A N 1
ATOM 487 C CA . SER A 1 68 ? 20.784 2.250 -31.718 1.00 98.38 68 SER A CA 1
ATOM 488 C C . SER A 1 68 ? 20.906 2.948 -30.361 1.00 98.38 68 SER A C 1
ATOM 490 O O . SER A 1 68 ? 20.245 2.535 -29.406 1.00 98.38 68 SER A O 1
ATOM 492 N N . LEU A 1 69 ? 21.660 4.049 -30.281 1.00 98.44 69 LEU A N 1
ATOM 493 C CA . LEU A 1 69 ? 21.770 4.863 -29.067 1.00 98.44 69 LEU A CA 1
ATOM 494 C C . LEU A 1 69 ? 20.426 5.486 -28.669 1.00 98.44 69 LEU A C 1
ATOM 496 O O . LEU A 1 69 ? 20.046 5.440 -27.496 1.00 98.44 69 LEU A O 1
ATOM 500 N N . VAL A 1 70 ? 19.676 6.017 -29.638 1.00 98.62 70 VAL A N 1
ATOM 501 C CA . VAL A 1 70 ? 18.342 6.590 -29.394 1.00 98.62 70 VAL A CA 1
ATOM 502 C C . VAL A 1 70 ? 17.368 5.523 -28.894 1.00 98.62 70 VAL A C 1
ATOM 504 O O . VAL A 1 70 ? 16.668 5.746 -27.904 1.00 98.62 70 VAL A O 1
ATOM 507 N N . LEU A 1 71 ? 17.342 4.350 -29.532 1.00 98.25 71 LEU A N 1
ATOM 508 C CA . LEU A 1 71 ? 16.475 3.242 -29.124 1.00 98.25 71 LEU A CA 1
ATOM 509 C C . LEU A 1 71 ? 16.810 2.746 -27.716 1.00 98.25 71 LEU A C 1
ATOM 511 O O . LEU A 1 71 ? 15.901 2.529 -26.914 1.00 98.25 71 LEU A O 1
ATOM 515 N N . LEU A 1 72 ? 18.097 2.618 -27.388 1.00 98.31 72 LEU A N 1
ATOM 516 C CA . LEU A 1 72 ? 18.527 2.226 -26.049 1.00 98.31 72 LEU A CA 1
ATOM 517 C C . LEU A 1 72 ? 18.067 3.245 -24.995 1.00 98.31 72 LEU A C 1
ATOM 519 O O . LEU A 1 72 ? 17.509 2.854 -23.968 1.00 98.31 72 LEU A O 1
ATOM 523 N N . GLY A 1 73 ? 18.232 4.543 -25.268 1.00 98.06 73 GLY A N 1
ATOM 524 C CA . GLY A 1 73 ? 17.752 5.611 -24.389 1.00 98.06 73 GLY A CA 1
ATOM 525 C C . GLY A 1 73 ? 16.238 5.552 -24.164 1.00 98.06 73 GLY A C 1
ATOM 526 O O . GLY A 1 73 ? 15.777 5.608 -23.021 1.00 98.06 73 GLY A O 1
ATOM 527 N N . ALA A 1 74 ? 15.465 5.357 -25.236 1.00 97.62 74 ALA A N 1
ATOM 528 C CA . ALA A 1 74 ? 14.013 5.222 -25.159 1.00 97.62 74 ALA A CA 1
ATOM 529 C C . ALA A 1 74 ? 13.586 4.000 -24.325 1.00 97.62 74 ALA A C 1
ATOM 531 O O . ALA A 1 74 ? 12.702 4.113 -23.475 1.00 97.62 74 ALA A O 1
ATOM 532 N N . LEU A 1 75 ? 14.241 2.847 -24.503 1.00 97.75 75 LEU A N 1
ATOM 533 C CA . LEU A 1 75 ? 13.949 1.634 -23.731 1.00 97.75 75 LEU A CA 1
ATOM 534 C C . LEU A 1 75 ? 14.236 1.813 -22.236 1.00 97.75 75 LEU A C 1
ATOM 536 O O . LEU A 1 75 ? 13.418 1.417 -21.401 1.00 97.75 75 LEU A O 1
ATOM 540 N N . VAL A 1 76 ? 15.362 2.441 -21.884 1.00 97.38 76 VAL A N 1
ATOM 541 C CA . VAL A 1 76 ? 15.703 2.737 -20.482 1.00 97.38 76 VAL A CA 1
ATOM 542 C C . VAL A 1 76 ? 14.667 3.669 -19.859 1.00 97.38 76 VAL A C 1
ATOM 544 O O . VAL A 1 76 ? 14.222 3.427 -18.734 1.00 97.38 76 VAL A O 1
ATOM 547 N N . MET A 1 77 ? 14.250 4.705 -20.587 1.00 97.06 77 MET A N 1
ATOM 548 C CA . MET A 1 77 ? 13.216 5.631 -20.130 1.00 97.06 77 MET A CA 1
ATOM 549 C C . MET A 1 77 ? 11.890 4.902 -19.874 1.00 97.06 77 MET A C 1
ATOM 551 O O . MET A 1 77 ? 11.347 5.008 -18.776 1.00 97.06 77 MET A O 1
ATOM 555 N N . VAL A 1 78 ? 11.414 4.092 -20.826 1.00 96.50 78 VAL A N 1
ATOM 556 C CA . VAL A 1 78 ? 10.168 3.315 -20.685 1.00 96.50 78 VAL A CA 1
ATOM 557 C C . VAL A 1 78 ? 10.235 2.351 -19.498 1.00 96.50 78 VAL A C 1
ATOM 559 O O . VAL A 1 78 ? 9.279 2.254 -18.725 1.00 96.50 78 VAL A O 1
ATOM 562 N N . SER A 1 79 ? 11.366 1.664 -19.319 1.00 93.56 79 SER A N 1
ATOM 563 C CA . SER A 1 79 ? 11.572 0.744 -18.197 1.00 93.56 79 SER A CA 1
ATOM 564 C C . SER A 1 79 ? 11.466 1.468 -16.850 1.00 93.56 79 SER A C 1
ATOM 566 O O . SER A 1 79 ? 10.688 1.062 -15.983 1.00 93.56 79 SER A O 1
ATOM 568 N N . ARG A 1 80 ? 12.164 2.603 -16.700 1.00 94.06 80 ARG A N 1
ATOM 569 C CA . ARG A 1 80 ? 12.121 3.418 -15.474 1.00 94.06 80 ARG A CA 1
ATOM 570 C C . ARG A 1 80 ? 10.726 3.973 -15.194 1.00 94.06 80 ARG A C 1
ATOM 572 O O . ARG A 1 80 ? 10.289 3.944 -14.045 1.00 94.06 80 ARG A O 1
ATOM 579 N N . SER A 1 81 ? 10.011 4.425 -16.222 1.00 94.75 81 SER A N 1
ATOM 580 C CA . SER A 1 81 ? 8.637 4.912 -16.074 1.00 94.75 81 SER A CA 1
ATOM 581 C C . SER A 1 81 ? 7.691 3.818 -15.581 1.00 94.75 81 SER A C 1
ATOM 583 O O . SER A 1 81 ? 6.877 4.070 -14.696 1.00 94.75 81 SER A O 1
ATOM 585 N N . ARG A 1 82 ? 7.817 2.591 -16.100 1.00 93.12 82 ARG A N 1
ATOM 586 C CA . ARG A 1 82 ? 6.974 1.466 -15.671 1.00 93.12 82 ARG A CA 1
ATOM 587 C C . ARG A 1 82 ? 7.236 1.074 -14.218 1.00 93.12 82 ARG A C 1
ATOM 589 O O . ARG A 1 82 ? 6.286 0.814 -13.488 1.00 93.12 82 ARG A O 1
ATOM 596 N N . VAL A 1 83 ? 8.506 1.054 -13.814 1.00 90.62 83 VAL A N 1
ATOM 597 C CA . VAL A 1 83 ? 8.919 0.774 -12.431 1.00 90.62 83 VAL A CA 1
ATOM 598 C C . VAL A 1 83 ? 8.294 1.785 -11.470 1.00 90.62 83 VAL A C 1
ATOM 600 O O . VAL A 1 83 ? 7.639 1.388 -10.511 1.00 90.62 83 VAL A O 1
ATOM 603 N N . GLY A 1 84 ? 8.433 3.082 -11.764 1.00 92.19 84 GLY A N 1
ATOM 604 C CA . GLY A 1 84 ? 7.870 4.141 -10.922 1.00 92.19 84 GLY A CA 1
ATOM 605 C C . GLY A 1 84 ? 6.341 4.111 -10.857 1.00 92.19 84 GLY A C 1
ATOM 606 O O . GLY A 1 84 ? 5.771 4.300 -9.790 1.00 92.19 84 GLY A O 1
ATOM 607 N N . ALA A 1 85 ? 5.670 3.813 -11.974 1.00 94.12 85 ALA A N 1
ATOM 608 C CA . ALA A 1 85 ? 4.213 3.701 -11.998 1.00 94.12 85 ALA A CA 1
ATOM 609 C C . ALA A 1 85 ? 3.692 2.539 -11.135 1.00 94.12 85 ALA A C 1
ATOM 611 O O . ALA A 1 85 ? 2.633 2.663 -10.527 1.00 94.12 85 ALA A O 1
ATOM 612 N N . MET A 1 86 ? 4.416 1.416 -11.077 1.00 94.06 86 MET A N 1
ATOM 613 C CA . MET A 1 86 ? 4.021 0.269 -10.252 1.00 94.06 86 MET A CA 1
ATOM 614 C C . MET A 1 86 ? 4.255 0.506 -8.762 1.00 94.06 86 MET A C 1
ATOM 616 O O . MET A 1 86 ? 3.383 0.164 -7.971 1.00 94.06 86 MET A O 1
ATOM 620 N N . ASP A 1 87 ? 5.378 1.117 -8.390 1.00 93.56 87 ASP A N 1
ATOM 621 C CA . ASP A 1 87 ? 5.652 1.522 -7.004 1.00 93.56 87 ASP A CA 1
ATOM 622 C C . ASP A 1 87 ? 4.561 2.480 -6.495 1.00 93.56 87 ASP A C 1
ATOM 624 O O . ASP A 1 87 ? 3.888 2.190 -5.510 1.00 93.56 87 AS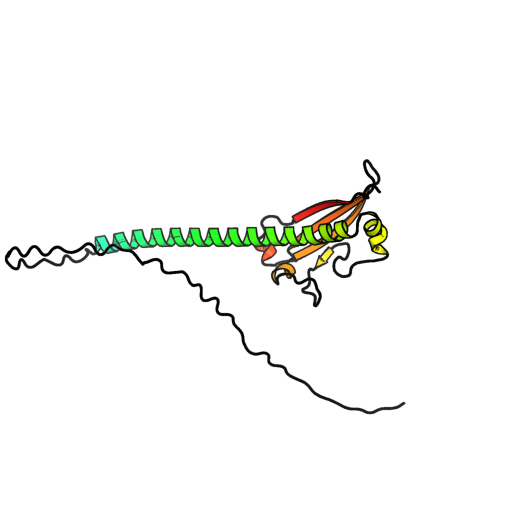P A O 1
ATOM 628 N N . ALA A 1 88 ? 4.268 3.539 -7.262 1.00 94.94 88 ALA A N 1
ATOM 629 C CA . ALA A 1 88 ? 3.215 4.496 -6.923 1.00 94.94 88 ALA A CA 1
ATOM 630 C C . ALA A 1 88 ? 1.819 3.854 -6.841 1.00 94.94 88 ALA A C 1
ATOM 632 O O . ALA A 1 88 ? 1.023 4.214 -5.976 1.00 94.94 88 ALA A O 1
ATOM 633 N N . TRP A 1 89 ? 1.509 2.898 -7.727 1.00 96.00 89 TRP A N 1
ATOM 634 C CA . TRP A 1 89 ? 0.247 2.155 -7.686 1.00 96.00 89 TRP A CA 1
ATOM 635 C C . TRP A 1 89 ? 0.098 1.352 -6.392 1.00 96.00 89 TRP A C 1
ATOM 637 O O . TRP A 1 89 ? -0.942 1.433 -5.739 1.00 96.00 89 TRP A O 1
ATOM 647 N N . PHE A 1 90 ? 1.129 0.596 -6.006 1.00 96.12 90 PHE A N 1
ATOM 648 C CA . PHE A 1 90 ? 1.083 -0.218 -4.794 1.00 96.12 90 PHE A CA 1
ATOM 649 C C . PHE A 1 90 ? 1.120 0.626 -3.522 1.00 96.12 90 PHE A C 1
ATOM 651 O O . PHE A 1 90 ? 0.419 0.286 -2.571 1.00 96.12 90 PHE A O 1
ATOM 658 N N . GLU A 1 91 ? 1.863 1.734 -3.510 1.00 96.00 91 GLU A N 1
ATOM 659 C CA . GLU A 1 91 ? 1.856 2.677 -2.389 1.00 96.00 91 GLU A CA 1
ATOM 660 C C . GLU A 1 91 ? 0.469 3.298 -2.211 1.00 96.00 91 GLU A C 1
ATOM 662 O O . GLU A 1 91 ? -0.087 3.267 -1.114 1.00 96.00 91 GLU A O 1
ATOM 667 N N . PHE A 1 92 ? -0.139 3.783 -3.298 1.00 96.94 92 PHE A N 1
ATOM 668 C CA . PHE A 1 92 ? -1.502 4.305 -3.265 1.00 96.94 92 PHE A CA 1
ATOM 669 C C . PHE A 1 92 ? -2.492 3.258 -2.749 1.00 96.94 92 PHE A C 1
ATOM 671 O O . PHE A 1 92 ? -3.289 3.556 -1.860 1.00 96.94 92 PHE A O 1
ATOM 678 N N . LEU A 1 93 ? -2.427 2.028 -3.264 1.00 96.62 93 LEU A N 1
ATOM 679 C CA . LEU A 1 93 ? -3.323 0.955 -2.843 1.00 96.62 93 LEU A CA 1
ATOM 680 C C . LEU A 1 93 ? -3.151 0.623 -1.353 1.00 96.62 93 LEU A C 1
ATOM 682 O O . LEU A 1 93 ? -4.148 0.510 -0.646 1.00 96.62 93 LEU A O 1
ATOM 686 N N . ALA A 1 94 ? -1.915 0.538 -0.854 1.00 97.00 94 ALA A N 1
ATOM 687 C CA . ALA A 1 94 ? -1.642 0.305 0.563 1.00 97.00 94 ALA A CA 1
ATOM 688 C C . ALA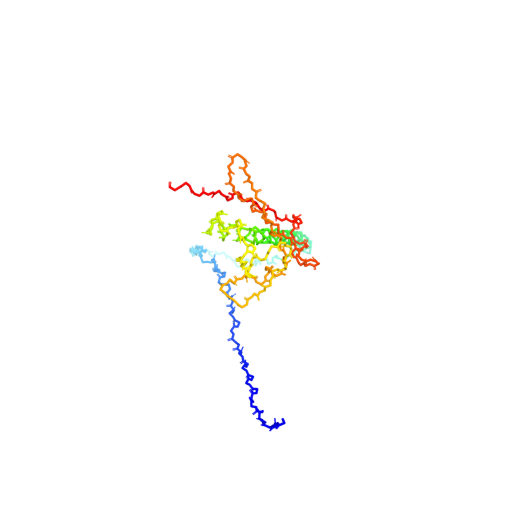 A 1 94 ? -2.193 1.431 1.456 1.00 97.00 94 ALA A C 1
ATOM 690 O O . ALA A 1 94 ? -2.801 1.147 2.489 1.00 97.00 94 ALA A O 1
ATOM 691 N N . VAL A 1 95 ? -2.060 2.694 1.034 1.00 97.69 95 VAL A N 1
ATOM 692 C CA . VAL A 1 95 ? -2.652 3.848 1.735 1.00 97.69 95 VAL A CA 1
ATOM 693 C C . VAL A 1 95 ? -4.179 3.758 1.767 1.00 97.69 95 VAL A C 1
ATOM 695 O O . VAL A 1 95 ? -4.769 3.945 2.828 1.00 97.69 95 VAL A O 1
ATOM 698 N N . GLN A 1 96 ? -4.830 3.433 0.645 1.00 97.19 96 GLN A N 1
ATOM 699 C CA . GLN A 1 96 ? -6.291 3.282 0.601 1.00 97.19 96 GLN A CA 1
ATOM 700 C C . GLN A 1 96 ? -6.776 2.161 1.533 1.00 97.19 96 GLN A C 1
ATOM 702 O O . GLN A 1 96 ? -7.718 2.354 2.298 1.00 97.19 96 GLN A O 1
ATOM 707 N N . LEU A 1 97 ? -6.087 1.016 1.534 1.00 96.38 97 LEU A N 1
ATOM 708 C CA . LEU A 1 97 ? -6.406 -0.118 2.410 1.00 96.38 97 LEU A CA 1
ATOM 709 C C . LEU A 1 97 ? -6.189 0.191 3.900 1.00 96.38 97 LEU A C 1
ATOM 711 O O . LEU A 1 97 ? -6.845 -0.415 4.753 1.00 96.38 97 LEU A O 1
ATOM 715 N N . ALA A 1 98 ? -5.273 1.113 4.214 1.00 97.81 98 ALA A N 1
ATOM 716 C CA . ALA A 1 98 ? -5.017 1.580 5.573 1.00 97.81 98 ALA A CA 1
ATOM 717 C C . ALA A 1 98 ? -6.048 2.622 6.043 1.00 97.81 98 ALA A C 1
ATOM 719 O O . ALA A 1 98 ? -6.429 2.628 7.213 1.00 97.81 98 ALA A O 1
ATOM 720 N N . LEU A 1 99 ? -6.513 3.487 5.137 1.00 97.94 99 LEU A N 1
ATOM 721 C CA . LEU A 1 99 ? -7.518 4.514 5.426 1.00 97.94 99 LEU A CA 1
ATOM 722 C C . LEU A 1 99 ? -8.918 3.933 5.623 1.00 97.94 99 LEU A C 1
ATOM 724 O O . LEU A 1 99 ? -9.651 4.404 6.486 1.00 97.94 99 LEU A O 1
ATOM 728 N N . GLU A 1 100 ? -9.282 2.898 4.871 1.00 96.06 100 GLU A N 1
ATOM 729 C CA . GLU A 1 100 ? -10.633 2.333 4.895 1.00 96.06 100 GLU A CA 1
ATOM 730 C C . GLU A 1 100 ? -11.122 1.946 6.314 1.00 96.06 100 GLU A C 1
ATOM 732 O O . GLU A 1 100 ? -12.182 2.434 6.712 1.00 96.06 100 GLU A O 1
ATOM 737 N N . PRO A 1 101 ? -10.390 1.165 7.143 1.00 96.19 101 PRO A N 1
ATOM 738 C CA . PRO A 1 101 ? -10.833 0.886 8.512 1.00 96.19 101 PRO A CA 1
ATOM 739 C C . PRO A 1 101 ? -10.929 2.143 9.373 1.00 96.19 101 PRO A C 1
ATOM 741 O O . PRO A 1 101 ? -11.825 2.247 10.205 1.00 96.19 101 PRO A O 1
ATOM 744 N N . ILE A 1 102 ? -10.012 3.097 9.183 1.00 97.88 102 ILE A N 1
ATOM 745 C CA . ILE A 1 102 ? -10.003 4.354 9.935 1.00 97.88 102 ILE A CA 1
ATOM 746 C C . ILE A 1 102 ? -11.282 5.140 9.644 1.00 97.88 102 ILE A C 1
ATOM 748 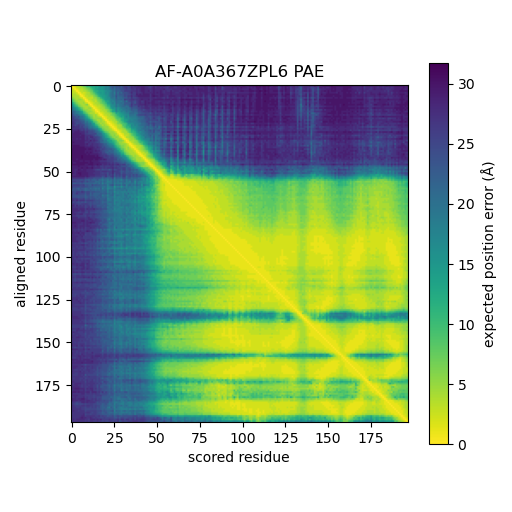O O . ILE A 1 102 ? -11.930 5.618 10.574 1.00 97.88 102 ILE A O 1
ATOM 752 N N . GLU A 1 103 ? -11.672 5.254 8.377 1.00 97.25 103 GLU A N 1
ATOM 753 C CA . GLU A 1 103 ? -12.894 5.948 7.966 1.00 97.25 103 GLU A CA 1
ATOM 754 C C . GLU A 1 103 ? -14.150 5.236 8.465 1.00 97.25 103 GLU A C 1
ATOM 756 O O . GLU A 1 103 ? -15.054 5.885 8.997 1.00 97.25 103 GLU A O 1
ATOM 761 N N . VAL A 1 104 ? -14.184 3.905 8.370 1.00 95.94 104 VAL A N 1
ATOM 762 C CA . VAL A 1 104 ? -15.299 3.099 8.878 1.00 95.94 104 VAL A CA 1
ATOM 763 C C . VAL A 1 104 ? -15.448 3.279 10.389 1.00 95.94 104 VAL A C 1
ATOM 765 O O . VAL A 1 104 ? -16.527 3.637 10.861 1.00 95.94 104 VAL A O 1
ATOM 768 N N . PHE A 1 105 ? -14.372 3.115 11.160 1.00 96.88 105 PHE A N 1
ATOM 769 C CA . PHE A 1 105 ? -14.402 3.297 12.613 1.00 96.88 105 PHE A CA 1
ATOM 770 C C . PHE A 1 105 ? -14.714 4.737 13.017 1.00 96.88 105 PHE A C 1
ATOM 772 O O . PHE A 1 105 ? -15.440 4.961 13.986 1.00 96.88 105 PHE A O 1
ATOM 779 N N . ARG A 1 106 ? -14.247 5.721 12.244 1.00 95.69 106 ARG A N 1
ATOM 780 C CA . ARG A 1 106 ? -14.635 7.121 12.428 1.00 95.69 106 ARG A CA 1
ATOM 781 C C . ARG A 1 106 ? -16.133 7.332 12.215 1.00 95.69 106 ARG A C 1
ATOM 783 O O . ARG A 1 106 ? -16.725 8.112 12.955 1.00 95.69 106 ARG A O 1
ATOM 790 N N . GLY A 1 107 ? -16.734 6.641 11.247 1.00 94.75 107 GLY A N 1
ATOM 791 C CA . GLY A 1 107 ? -18.175 6.669 10.994 1.00 94.75 107 GLY A CA 1
ATOM 792 C C . GLY A 1 107 ? -19.008 6.102 12.148 1.00 94.75 107 GLY A C 1
ATOM 793 O O . GLY A 1 107 ? -20.062 6.652 12.456 1.00 94.75 107 GLY A O 1
ATOM 794 N N . PHE A 1 108 ? -18.525 5.052 12.819 1.00 94.50 108 PHE A N 1
ATOM 795 C CA . PHE A 1 108 ? -19.180 4.482 14.007 1.00 94.50 108 PHE A CA 1
ATOM 796 C C . PHE A 1 108 ? -18.951 5.299 15.289 1.00 94.50 108 PHE A C 1
ATOM 798 O O . PHE A 1 108 ? -19.807 5.316 16.173 1.00 94.50 108 PHE A O 1
ATOM 805 N N . GLY A 1 109 ? -17.814 5.991 15.386 1.00 94.12 109 GLY A N 1
ATOM 806 C CA . GLY A 1 109 ? -17.458 6.837 16.522 1.00 94.12 109 GLY A CA 1
ATOM 807 C C . GLY A 1 109 ? -16.731 6.099 17.652 1.00 94.12 109 GLY A C 1
ATOM 808 O O . GLY A 1 109 ? -16.736 4.873 17.751 1.00 94.12 109 GLY A O 1
ATOM 809 N N . ALA A 1 110 ? -16.084 6.870 18.530 1.00 94.88 110 ALA A N 1
ATOM 810 C CA . ALA A 1 110 ? -15.173 6.339 19.546 1.00 94.88 110 ALA A CA 1
ATOM 811 C C . ALA A 1 110 ? -15.853 5.407 20.563 1.00 94.88 110 ALA A C 1
ATOM 813 O O . ALA A 1 110 ? -15.266 4.401 20.951 1.00 94.88 110 ALA A O 1
ATOM 814 N N . THR A 1 111 ? -17.089 5.706 20.975 1.00 93.06 111 THR A N 1
ATOM 815 C CA . THR A 1 111 ? -17.841 4.893 21.948 1.00 93.06 111 THR A CA 1
ATOM 816 C C . THR A 1 111 ? -18.096 3.481 21.434 1.00 93.06 111 THR A C 1
ATOM 818 O O . THR A 1 111 ? -17.846 2.517 22.147 1.00 93.06 111 THR A O 1
ATOM 821 N N . TRP A 1 112 ? -18.521 3.348 20.177 1.00 94.94 112 TRP A N 1
ATOM 822 C CA . TRP A 1 112 ? -18.756 2.050 19.551 1.00 94.94 112 TRP A CA 1
ATOM 823 C C . TRP A 1 112 ? -17.449 1.264 19.365 1.00 94.94 112 TRP A C 1
ATOM 825 O O . TRP A 1 112 ? -17.399 0.063 19.623 1.00 94.94 112 TRP A O 1
ATOM 835 N N . VAL A 1 113 ? -16.366 1.949 18.979 1.00 95.88 113 VAL A N 1
ATOM 836 C CA . VAL A 1 113 ? -15.047 1.331 18.756 1.00 95.88 113 VAL A CA 1
ATOM 837 C C . VAL A 1 113 ? -14.407 0.835 20.063 1.00 95.88 113 VAL A C 1
ATOM 839 O O . VAL A 1 113 ? -13.719 -0.185 20.041 1.00 95.88 113 VAL A O 1
ATOM 842 N N . LYS A 1 114 ? -14.655 1.485 21.212 1.00 94.00 114 LYS A N 1
ATOM 843 C CA . LYS A 1 114 ? -14.212 0.980 22.531 1.00 94.00 114 LYS A CA 1
ATOM 844 C C . LYS A 1 114 ? -14.744 -0.435 22.801 1.00 94.00 114 LYS A C 1
ATOM 846 O O . LYS A 1 114 ? -13.998 -1.290 23.274 1.00 94.00 114 LYS A O 1
ATOM 851 N N . ASP A 1 115 ? -15.984 -0.699 22.393 1.00 94.31 115 ASP A N 1
ATOM 852 C CA . ASP A 1 115 ? -16.673 -1.979 22.580 1.00 94.31 115 ASP A CA 1
ATOM 853 C C . ASP A 1 115 ? -16.609 -2.892 21.342 1.00 94.31 115 ASP A C 1
ATOM 855 O O . ASP A 1 115 ? -17.418 -3.811 21.189 1.00 94.31 115 ASP A O 1
ATOM 859 N N . TYR A 1 116 ? -15.624 -2.695 20.455 1.00 95.69 116 TYR A N 1
ATOM 860 C CA . TYR A 1 116 ? -15.524 -3.423 19.183 1.00 95.69 116 TYR A CA 1
ATOM 861 C C . TYR A 1 116 ? -15.553 -4.949 19.338 1.00 95.69 116 TYR A C 1
ATOM 863 O O . TYR A 1 116 ? -16.123 -5.662 18.516 1.00 95.69 116 TYR A O 1
ATOM 871 N N . ARG A 1 117 ? -14.966 -5.475 20.421 1.00 93.25 117 ARG A N 1
ATOM 872 C CA . ARG A 1 117 ? -14.948 -6.923 20.693 1.00 93.25 117 ARG A CA 1
ATOM 873 C C . ARG A 1 117 ? -16.342 -7.514 20.904 1.00 93.25 117 ARG A C 1
ATOM 875 O O . ARG A 1 117 ? -16.518 -8.702 20.652 1.00 93.25 117 ARG A O 1
ATOM 882 N N . ALA A 1 118 ? -17.307 -6.714 21.355 1.00 94.44 118 ALA A N 1
ATOM 883 C CA . ALA A 1 118 ? -18.690 -7.153 21.509 1.00 94.44 118 ALA A CA 1
ATOM 884 C C . ALA A 1 118 ? -19.438 -7.196 20.164 1.00 94.44 118 ALA A C 1
ATOM 886 O O . ALA A 1 118 ? -20.364 -7.989 20.009 1.00 94.44 118 ALA A O 1
ATOM 887 N N . HIS A 1 119 ? -19.018 -6.388 19.184 1.00 92.69 119 HIS A N 1
ATOM 888 C CA . HIS A 1 119 ? -19.694 -6.234 17.892 1.00 92.69 119 HIS A CA 1
ATOM 889 C C . HIS A 1 119 ? -18.686 -6.165 16.726 1.00 92.69 119 HIS A C 1
ATOM 891 O O . HIS A 1 119 ? -18.608 -5.145 16.038 1.00 92.69 119 HIS A O 1
ATOM 897 N N . PRO A 1 120 ? -17.887 -7.222 16.490 1.00 94.19 120 PRO A N 1
ATOM 898 C CA . PRO A 1 120 ? -16.833 -7.170 15.487 1.00 94.19 120 PRO A CA 1
ATOM 899 C C . PRO A 1 120 ? -17.423 -7.093 14.077 1.00 94.19 120 PRO A C 1
ATOM 901 O O . PRO A 1 120 ? -18.332 -7.852 13.732 1.00 94.19 120 PRO A O 1
ATOM 904 N N . LEU A 1 121 ? -16.855 -6.230 13.233 1.00 92.19 121 LEU A N 1
ATOM 905 C CA . LEU A 1 121 ? -17.147 -6.236 11.803 1.00 92.19 121 LEU A CA 1
ATOM 906 C C . LEU A 1 121 ? -16.336 -7.354 11.144 1.00 92.19 121 LEU A C 1
ATOM 908 O O . LEU A 1 121 ? -15.101 -7.345 11.229 1.00 92.19 121 LEU A O 1
ATOM 912 N N . PRO A 1 122 ? -16.985 -8.310 10.456 1.00 90.44 122 PRO A N 1
ATOM 913 C CA . PRO A 1 122 ? -16.285 -9.386 9.766 1.00 90.44 122 PRO A CA 1
ATOM 914 C C . PRO A 1 122 ? -15.259 -8.896 8.737 1.00 90.44 122 PRO A C 1
ATOM 916 O O . PRO A 1 122 ? -14.351 -9.655 8.392 1.00 90.44 122 PRO A O 1
ATOM 919 N N . GLU A 1 123 ? -15.437 -7.692 8.193 1.00 90.88 123 GLU A N 1
ATOM 920 C CA . GLU A 1 123 ? -14.581 -7.049 7.191 1.00 90.88 123 GLU A CA 1
ATOM 921 C C . GLU A 1 123 ? -13.319 -6.412 7.794 1.00 90.88 123 GLU A C 1
ATOM 923 O O . GLU A 1 123 ? -12.318 -6.241 7.093 1.00 90.88 123 GLU A O 1
ATOM 928 N N . PHE A 1 124 ? -13.336 -6.103 9.094 1.00 94.19 124 PHE A N 1
ATOM 929 C CA . PHE A 1 124 ? -12.252 -5.411 9.799 1.00 94.19 124 PHE A CA 1
ATOM 930 C C . PHE A 1 124 ? -11.804 -6.169 11.060 1.00 94.19 124 PHE A C 1
ATOM 932 O O . PHE A 1 124 ? -11.844 -5.620 12.162 1.00 94.19 124 PHE A O 1
ATOM 939 N N . PRO A 1 125 ? -11.387 -7.443 10.954 1.00 95.19 125 PRO A N 1
ATOM 940 C CA . PRO A 1 125 ? -10.877 -8.173 12.111 1.00 95.19 125 PRO A CA 1
ATOM 941 C C . PRO A 1 125 ? -9.644 -7.476 12.705 1.00 95.19 125 PRO A C 1
ATOM 943 O O . PRO A 1 125 ? -8.817 -6.931 11.974 1.00 95.19 125 PRO A O 1
ATOM 946 N N . LEU A 1 126 ? -9.534 -7.494 14.037 1.00 96.31 126 LEU A N 1
ATOM 947 C CA . LEU A 1 126 ? -8.363 -6.970 14.744 1.00 96.31 126 LEU A CA 1
ATOM 948 C C . LEU A 1 126 ? -7.154 -7.894 14.568 1.00 96.31 126 LEU A C 1
ATOM 950 O O . LEU A 1 126 ? -7.308 -9.112 14.456 1.00 96.31 126 LEU A O 1
ATOM 954 N N . GLY A 1 127 ? -5.956 -7.314 14.614 1.00 96.75 127 GLY A N 1
ATOM 955 C CA . GLY A 1 127 ? -4.698 -8.016 14.370 1.00 96.75 127 GLY A CA 1
ATOM 956 C C . GLY A 1 127 ? -4.421 -8.242 12.884 1.00 96.75 127 GLY A C 1
ATOM 957 O O . GLY A 1 127 ? -5.063 -7.650 12.017 1.00 96.75 127 GLY A O 1
ATOM 958 N N . VAL A 1 128 ? -3.426 -9.082 12.592 1.00 95.75 128 VAL A N 1
ATOM 959 C CA . VAL A 1 128 ? -2.953 -9.339 11.225 1.00 95.75 128 VAL A CA 1
ATOM 960 C C . VAL A 1 128 ? -3.940 -10.230 10.477 1.00 95.75 128 VAL A C 1
ATOM 962 O O . VAL A 1 128 ? -4.192 -11.366 10.876 1.00 95.75 128 VAL A O 1
ATOM 965 N N . THR A 1 129 ? -4.465 -9.739 9.359 1.00 95.38 129 THR A N 1
ATOM 966 C CA . THR A 1 129 ? -5.366 -10.487 8.482 1.00 95.38 129 THR A CA 1
ATOM 967 C C . THR A 1 129 ? -5.033 -10.243 7.013 1.00 95.38 129 THR A C 1
ATOM 969 O O . THR A 1 129 ? -4.794 -9.114 6.584 1.00 95.38 129 THR A O 1
ATOM 972 N N . ALA A 1 130 ? -5.047 -11.314 6.220 1.00 94.06 130 ALA A N 1
ATOM 973 C CA . ALA A 1 130 ? -4.907 -11.226 4.773 1.00 94.06 130 ALA A CA 1
ATOM 974 C C . ALA A 1 130 ? -6.147 -10.591 4.134 1.00 94.06 130 ALA A C 1
ATOM 976 O O . ALA A 1 130 ? -7.283 -10.882 4.517 1.00 94.06 130 ALA A O 1
ATOM 977 N N . ILE A 1 131 ? -5.928 -9.754 3.125 1.00 91.62 131 ILE A N 1
ATOM 978 C CA . ILE A 1 131 ? -7.023 -9.131 2.387 1.00 91.62 131 ILE A CA 1
ATOM 979 C C . ILE A 1 131 ? -7.499 -10.137 1.346 1.00 91.62 131 ILE A C 1
ATOM 981 O O . ILE A 1 131 ? -6.775 -10.501 0.425 1.00 91.62 131 ILE A O 1
ATOM 985 N N . GLU A 1 132 ? -8.715 -10.636 1.520 1.00 86.69 132 GLU A N 1
ATOM 986 C CA . GLU A 1 132 ? -9.306 -11.635 0.634 1.00 86.69 132 GLU A CA 1
ATOM 987 C C . GLU A 1 132 ? -10.430 -10.983 -0.183 1.00 86.69 132 GLU A C 1
ATOM 989 O O . GLU A 1 132 ? -11.188 -10.168 0.354 1.00 86.69 132 GLU A O 1
ATOM 994 N N . PRO A 1 133 ? -10.591 -11.339 -1.468 1.00 74.00 133 PRO A N 1
ATOM 995 C CA . PRO A 1 133 ? -11.668 -10.817 -2.291 1.00 74.00 133 PRO A CA 1
ATOM 996 C C . PRO A 1 133 ? -12.981 -11.440 -1.807 1.00 74.00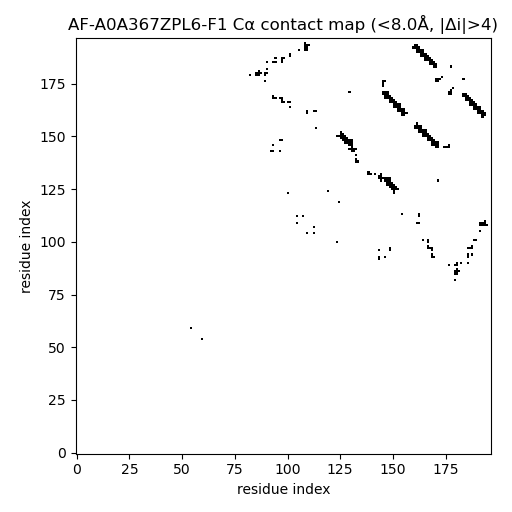 133 PRO A C 1
ATOM 998 O O . PRO A 1 133 ? -13.346 -12.557 -2.182 1.00 74.00 133 PRO A O 1
ATOM 1001 N N . ARG A 1 134 ? -13.691 -10.747 -0.916 1.00 67.62 134 ARG A N 1
ATOM 1002 C CA . ARG A 1 134 ? -14.964 -11.239 -0.386 1.00 67.62 134 ARG A CA 1
ATOM 1003 C C . ARG A 1 134 ? -16.102 -10.983 -1.365 1.00 67.62 134 ARG A C 1
ATOM 1005 O O . ARG A 1 134 ? -16.183 -9.955 -2.028 1.00 67.62 134 ARG A O 1
ATOM 1012 N N . ARG A 1 135 ? -17.033 -11.938 -1.411 1.00 60.75 135 ARG A N 1
ATOM 1013 C CA . ARG A 1 135 ? -18.360 -11.733 -1.998 1.00 60.75 135 ARG A CA 1
ATOM 1014 C C . ARG A 1 135 ? -19.179 -10.932 -0.983 1.00 60.75 135 ARG A C 1
ATOM 1016 O O . ARG A 1 135 ? -19.698 -11.508 -0.034 1.00 60.75 135 ARG A O 1
ATOM 1023 N N . GLY A 1 136 ? -19.217 -9.614 -1.142 1.00 64.94 136 GLY A N 1
ATOM 1024 C CA . GLY A 1 136 ? -19.900 -8.680 -0.245 1.00 64.94 136 GLY A CA 1
ATOM 1025 C C . GLY A 1 136 ? -20.055 -7.298 -0.883 1.00 64.94 136 GLY A C 1
ATOM 1026 O O . GLY A 1 136 ? -19.821 -7.143 -2.079 1.00 64.94 136 GLY A O 1
ATOM 1027 N N . ALA A 1 137 ? -20.460 -6.300 -0.092 1.00 66.94 137 ALA A N 1
ATOM 1028 C CA . ALA A 1 137 ? -20.628 -4.921 -0.568 1.00 66.94 137 ALA A CA 1
ATOM 1029 C C . ALA A 1 137 ? -19.288 -4.212 -0.850 1.00 66.94 137 ALA A C 1
ATOM 1031 O O . ALA A 1 137 ? -19.220 -3.339 -1.712 1.00 66.94 137 ALA A O 1
ATOM 1032 N N . LEU A 1 138 ? -18.224 -4.602 -0.144 1.00 74.25 138 LEU A N 1
ATOM 1033 C CA . LEU A 1 138 ? -16.875 -4.081 -0.339 1.00 74.25 138 LEU A CA 1
ATOM 1034 C C . LEU A 1 138 ? -16.182 -4.833 -1.474 1.00 74.25 138 LEU A C 1
ATOM 1036 O O . LEU A 1 138 ? -15.916 -6.031 -1.378 1.00 74.25 138 LEU A O 1
ATOM 1040 N N . HIS A 1 139 ? -15.910 -4.116 -2.564 1.00 84.12 139 HIS A N 1
ATOM 1041 C CA . HIS A 1 139 ? -15.191 -4.644 -3.714 1.00 84.12 139 HIS A CA 1
ATOM 1042 C C . HIS A 1 139 ? -13.815 -3.991 -3.810 1.00 84.12 139 HIS A C 1
ATOM 1044 O O . HIS A 1 139 ? -13.690 -2.840 -4.226 1.00 84.12 139 HIS A O 1
ATOM 1050 N N . TRP A 1 140 ? -12.781 -4.740 -3.436 1.00 88.69 140 TRP A N 1
ATOM 1051 C CA . TRP A 1 140 ? -11.401 -4.312 -3.631 1.00 88.69 140 TRP A CA 1
ATOM 1052 C C . TRP A 1 140 ? -10.891 -4.698 -5.023 1.00 88.69 140 TRP A C 1
ATOM 1054 O O . TRP A 1 140 ? -11.309 -5.722 -5.575 1.00 88.69 140 TRP A O 1
ATOM 1064 N N . PRO A 1 141 ? -9.942 -3.930 -5.585 1.00 92.12 141 PRO A N 1
ATOM 1065 C CA . PRO A 1 141 ? -9.179 -4.373 -6.742 1.00 92.12 141 PRO A CA 1
ATOM 1066 C C . PRO A 1 141 ? -8.512 -5.726 -6.470 1.00 92.12 141 PRO A C 1
ATOM 1068 O O . PRO A 1 141 ? -8.086 -5.995 -5.349 1.00 92.12 141 PRO A O 1
ATOM 1071 N N . ALA A 1 142 ? -8.347 -6.552 -7.506 1.00 91.50 142 ALA A N 1
ATOM 1072 C CA . ALA A 1 142 ? -7.701 -7.863 -7.372 1.00 91.50 142 ALA A CA 1
ATOM 1073 C C . ALA A 1 142 ? -6.291 -7.775 -6.755 1.00 91.50 142 ALA A C 1
ATOM 1075 O O . ALA A 1 142 ? -5.894 -8.649 -5.997 1.00 91.50 142 ALA A O 1
ATOM 1076 N N . ASP A 1 143 ? -5.562 -6.689 -7.019 1.00 94.50 143 ASP A N 1
ATOM 1077 C CA . ASP A 1 143 ? -4.225 -6.460 -6.463 1.00 94.50 143 ASP A CA 1
ATOM 1078 C C . ASP A 1 143 ? -4.221 -6.246 -4.938 1.00 94.50 143 ASP A C 1
ATOM 1080 O O . ASP A 1 143 ? -3.172 -6.384 -4.310 1.00 94.50 143 ASP A O 1
ATOM 1084 N N . ALA A 1 144 ? -5.365 -5.947 -4.311 1.00 95.06 144 ALA A N 1
ATOM 1085 C CA . ALA A 1 144 ? -5.446 -5.784 -2.859 1.00 95.06 144 ALA A CA 1
ATOM 1086 C C . ALA A 1 144 ? -5.124 -7.087 -2.116 1.00 95.06 144 ALA A C 1
ATOM 1088 O O . ALA A 1 144 ? -4.606 -7.051 -1.003 1.00 95.06 144 ALA A O 1
ATOM 1089 N N . THR A 1 145 ? -5.338 -8.242 -2.756 1.00 94.88 145 THR A N 1
ATOM 1090 C CA . THR A 1 145 ? -5.036 -9.554 -2.166 1.00 94.88 145 THR A CA 1
ATOM 1091 C C . THR A 1 145 ? -3.540 -9.828 -2.030 1.00 94.88 145 THR A C 1
ATOM 1093 O O . THR A 1 145 ? -3.137 -10.834 -1.445 1.00 94.88 145 THR A O 1
ATOM 1096 N N . LEU A 1 146 ? -2.701 -8.954 -2.596 1.00 96.19 146 LEU A N 1
ATOM 1097 C CA . LEU A 1 146 ? -1.250 -8.981 -2.432 1.00 96.19 146 LEU A CA 1
ATOM 1098 C C . LEU A 1 146 ? -0.806 -8.413 -1.080 1.00 96.19 146 LEU A C 1
ATOM 1100 O O . LEU A 1 146 ? 0.385 -8.458 -0.780 1.00 96.19 146 LEU A O 1
ATOM 1104 N N . PHE A 1 147 ? -1.732 -7.885 -0.281 1.00 97.00 147 PHE A N 1
ATOM 1105 C CA . PHE A 1 147 ? -1.457 -7.265 1.005 1.00 97.00 147 PHE A CA 1
ATOM 1106 C C . PHE A 1 147 ? -2.104 -8.027 2.159 1.00 97.00 147 PHE A C 1
ATOM 1108 O O . PHE A 1 147 ? -3.086 -8.762 2.020 1.00 97.00 147 PHE A O 1
ATOM 1115 N N . GLU A 1 148 ? -1.545 -7.797 3.333 1.00 97.00 148 GLU A N 1
ATOM 1116 C CA . GLU A 1 148 ? -2.171 -8.077 4.611 1.00 97.00 148 GLU A CA 1
ATOM 1117 C C . GLU A 1 148 ? -2.197 -6.805 5.450 1.00 97.00 148 GLU A C 1
ATOM 1119 O O . GLU A 1 148 ? -1.406 -5.877 5.250 1.00 97.00 148 GLU A O 1
ATOM 1124 N N . ARG A 1 149 ? -3.159 -6.760 6.363 1.00 97.00 149 ARG A N 1
ATOM 1125 C CA . ARG A 1 149 ? -3.452 -5.598 7.186 1.00 97.00 149 ARG A CA 1
ATOM 1126 C C . ARG A 1 149 ? -3.473 -6.001 8.646 1.00 97.00 149 ARG A C 1
ATOM 1128 O O . ARG A 1 149 ? -4.085 -7.003 8.993 1.00 97.00 149 ARG A O 1
ATOM 1135 N N . GLU A 1 150 ? -2.858 -5.193 9.488 1.00 98.31 150 GLU A N 1
ATOM 1136 C CA . GLU A 1 150 ? -2.945 -5.273 10.935 1.00 98.31 150 GLU A CA 1
ATOM 1137 C C . GLU A 1 150 ? -3.752 -4.087 11.452 1.00 98.31 150 GLU A C 1
ATOM 1139 O O . GLU A 1 150 ? -3.434 -2.945 11.129 1.00 98.31 150 GLU A O 1
ATOM 1144 N N . ILE A 1 151 ? -4.807 -4.358 12.219 1.00 98.31 151 ILE A N 1
ATOM 1145 C CA . ILE A 1 151 ? -5.609 -3.322 12.876 1.00 98.31 151 ILE A CA 1
ATOM 1146 C C . ILE A 1 151 ? -5.414 -3.431 14.385 1.00 98.31 151 ILE A C 1
ATOM 1148 O O . ILE A 1 151 ? -5.751 -4.457 14.985 1.00 98.31 151 ILE A O 1
ATOM 1152 N N . THR A 1 152 ? -4.959 -2.341 14.994 1.00 98.19 152 THR A N 1
ATOM 1153 C CA . THR A 1 152 ? -4.774 -2.212 16.439 1.00 98.19 152 THR A CA 1
ATOM 1154 C C . THR A 1 152 ? -5.645 -1.080 16.966 1.00 98.19 152 THR A C 1
ATOM 1156 O O . THR A 1 152 ? -5.675 0.016 16.410 1.00 98.19 152 THR A O 1
ATOM 1159 N N . LEU A 1 153 ? -6.369 -1.357 18.049 1.00 97.81 153 LEU A N 1
ATOM 1160 C CA . LEU A 1 153 ? -7.185 -0.380 18.763 1.00 97.81 153 LEU A CA 1
ATOM 1161 C C . LEU A 1 153 ? -6.602 -0.198 20.160 1.00 97.81 153 LEU A C 1
ATOM 1163 O O . LEU A 1 153 ? -6.603 -1.142 20.954 1.00 97.81 153 LEU A O 1
ATOM 1167 N N . THR A 1 154 ? -6.131 1.008 20.458 1.00 97.06 154 THR A N 1
ATOM 1168 C CA . THR A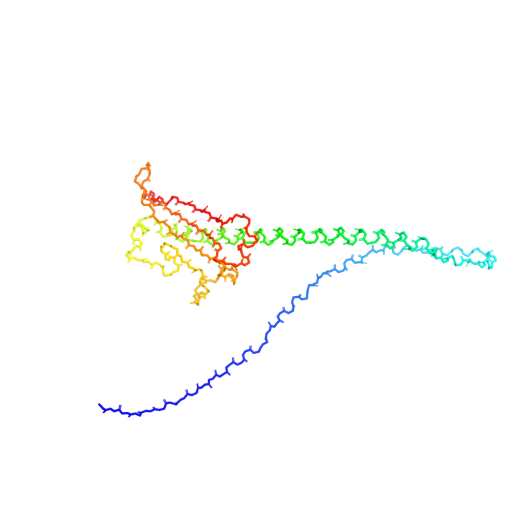 1 154 ? -5.531 1.347 21.750 1.00 97.06 154 THR A CA 1
ATOM 1169 C C . THR A 1 154 ? -6.385 2.416 22.430 1.00 97.06 154 THR A C 1
ATOM 1171 O O . THR A 1 154 ? -6.473 3.531 21.914 1.00 97.06 154 THR A O 1
ATOM 1174 N N . PRO A 1 155 ? -7.040 2.117 23.565 1.00 95.44 155 PRO A N 1
ATOM 1175 C CA . PRO A 1 155 ? -7.740 3.131 24.346 1.00 95.44 155 PRO A CA 1
ATOM 1176 C C . PRO A 1 155 ? -6.758 4.204 24.823 1.00 95.44 155 PRO A C 1
ATOM 1178 O O . PRO A 1 155 ? -5.654 3.884 25.262 1.00 95.44 155 PRO A O 1
ATOM 1181 N N . VAL A 1 156 ? -7.161 5.469 24.740 1.00 95.44 156 VAL A N 1
ATOM 1182 C CA . VAL A 1 156 ? -6.381 6.616 25.219 1.00 95.44 156 VAL A CA 1
ATOM 1183 C C . VAL A 1 156 ? -7.259 7.402 26.182 1.00 95.44 156 VAL A C 1
ATOM 1185 O O . VAL A 1 156 ? -8.392 7.730 25.839 1.00 95.44 156 VAL A O 1
ATOM 1188 N N . GLU A 1 157 ? -6.764 7.684 27.385 1.00 91.75 157 GLU A N 1
ATOM 1189 C CA . GLU A 1 157 ? -7.533 8.396 28.419 1.00 91.75 157 GLU A CA 1
ATOM 1190 C C . GLU A 1 157 ? -7.200 9.896 28.477 1.00 91.75 157 GLU A C 1
ATOM 1192 O O . GLU A 1 157 ? -8.089 10.709 28.720 1.00 91.75 157 GLU A O 1
ATOM 1197 N N . GLU A 1 158 ? -5.958 10.286 28.165 1.00 88.25 158 GLU A N 1
ATOM 1198 C CA . GLU A 1 158 ? -5.464 11.667 28.269 1.00 88.25 158 GLU A CA 1
ATOM 1199 C C . GLU A 1 158 ? -4.654 12.090 27.024 1.00 88.25 158 GLU A C 1
ATOM 1201 O O . GLU A 1 158 ? -4.015 11.243 26.395 1.00 88.25 158 GLU A O 1
ATOM 1206 N N . PRO A 1 159 ? -4.628 13.388 26.645 1.00 85.19 159 PRO A N 1
ATOM 1207 C CA . PRO A 1 159 ? -5.365 14.513 27.238 1.00 85.19 159 PRO A CA 1
ATOM 1208 C C . PRO A 1 159 ? -6.838 14.584 26.800 1.00 85.19 159 PRO A C 1
ATOM 1210 O O . PRO A 1 159 ? -7.608 15.354 27.365 1.00 85.19 159 PRO A O 1
ATOM 1213 N N . VAL A 1 160 ? -7.231 13.803 25.789 1.00 88.44 160 VAL A N 1
ATOM 1214 C CA . VAL A 1 160 ? -8.616 13.692 25.321 1.00 88.44 160 VAL A CA 1
ATOM 1215 C C . VAL A 1 160 ? -8.976 12.209 25.252 1.00 88.44 160 VAL A C 1
ATOM 1217 O O . VAL A 1 160 ? -8.295 11.474 24.531 1.00 88.44 160 VAL A O 1
ATOM 1220 N N . PRO A 1 161 ? -10.027 11.759 25.959 1.00 91.69 161 PRO A N 1
ATOM 1221 C CA . PRO A 1 161 ? -10.404 10.358 25.966 1.00 91.69 161 PRO A CA 1
ATOM 1222 C C . PRO A 1 161 ? -10.875 9.916 24.578 1.00 91.69 161 PRO A C 1
ATOM 1224 O O . PRO A 1 161 ? -11.690 10.578 23.926 1.00 91.69 161 PRO A O 1
ATOM 1227 N N . GLY A 1 162 ? -10.381 8.769 24.128 1.00 95.12 162 GLY A N 1
ATOM 1228 C CA . GLY A 1 162 ? -10.620 8.275 22.781 1.00 95.12 162 GLY A CA 1
ATOM 1229 C C . GLY A 1 162 ? -10.061 6.879 22.534 1.00 95.12 162 GLY A C 1
ATOM 1230 O O . GLY A 1 162 ? -9.703 6.147 23.457 1.00 95.12 162 GLY A O 1
ATOM 1231 N N . VAL A 1 163 ? -10.004 6.504 21.260 1.00 97.00 163 VAL A N 1
ATOM 1232 C CA . VAL A 1 163 ? -9.358 5.272 20.797 1.00 97.00 163 VAL A CA 1
ATOM 1233 C C . VAL A 1 163 ? -8.401 5.625 19.673 1.00 97.00 163 VAL A C 1
ATOM 1235 O O . VAL A 1 163 ? -8.811 6.175 18.652 1.00 97.00 163 VAL A O 1
ATOM 1238 N N . LEU A 1 164 ? -7.124 5.309 19.856 1.00 97.44 164 LEU A N 1
ATOM 1239 C CA . LEU A 1 164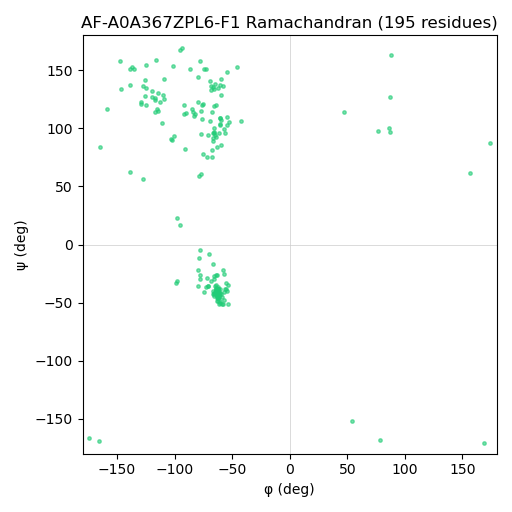 ? -6.145 5.339 18.784 1.00 97.44 164 LEU A CA 1
ATOM 1240 C C . LEU A 1 164 ? -6.350 4.098 17.914 1.00 97.44 164 LEU A C 1
ATOM 1242 O O . LEU A 1 164 ? -6.152 2.970 18.364 1.00 97.44 164 LEU A O 1
ATOM 1246 N N . VAL A 1 165 ? -6.753 4.324 16.672 1.00 97.94 165 VAL A N 1
ATOM 1247 C CA . VAL A 1 165 ? -6.791 3.302 15.631 1.00 97.94 165 VAL A CA 1
ATOM 1248 C C . VAL A 1 165 ? -5.461 3.360 14.901 1.00 97.94 165 VAL A C 1
ATOM 1250 O O . VAL A 1 165 ? -5.134 4.393 14.322 1.00 97.94 165 VAL A O 1
ATOM 1253 N N . GLU A 1 166 ? -4.715 2.266 14.902 1.00 98.50 166 GLU A N 1
ATOM 1254 C CA . GLU A 1 166 ? -3.524 2.096 14.077 1.00 98.50 166 GLU A CA 1
ATOM 1255 C C . GLU A 1 166 ? -3.776 0.986 13.060 1.00 98.50 166 GLU A C 1
ATOM 1257 O O . GLU A 1 166 ? -4.249 -0.100 13.401 1.00 98.50 166 GLU A O 1
ATOM 1262 N N . VAL A 1 167 ? -3.475 1.273 11.798 1.00 98.38 167 VAL A N 1
ATOM 1263 C CA . VAL A 1 167 ? -3.601 0.332 10.694 1.00 98.38 167 VAL A CA 1
ATOM 1264 C C . VAL A 1 167 ? -2.267 0.234 9.976 1.00 98.38 167 VAL A C 1
ATOM 1266 O O . VAL A 1 167 ? -1.766 1.222 9.435 1.00 98.38 167 VAL A O 1
ATOM 1269 N N . ARG A 1 168 ? -1.705 -0.973 9.943 1.00 98.25 168 ARG A N 1
ATOM 1270 C CA . ARG A 1 168 ? -0.472 -1.282 9.214 1.00 98.25 168 ARG A CA 1
ATOM 1271 C C . ARG A 1 168 ? -0.813 -2.159 8.025 1.00 98.25 168 ARG A C 1
ATOM 1273 O O . ARG A 1 168 ? -1.490 -3.170 8.180 1.00 98.25 168 ARG A O 1
ATOM 1280 N N . VAL A 1 169 ? -0.359 -1.786 6.839 1.00 97.81 169 VAL A N 1
ATOM 1281 C CA . VAL A 1 169 ? -0.553 -2.553 5.607 1.00 97.81 169 VAL A CA 1
ATOM 1282 C C . VAL A 1 169 ? 0.810 -2.925 5.055 1.00 97.81 169 VAL A C 1
ATOM 1284 O O . VAL A 1 169 ? 1.665 -2.060 4.862 1.00 97.81 169 VAL A O 1
ATOM 1287 N N . ARG A 1 170 ? 1.009 -4.215 4.790 1.00 96.94 170 ARG A N 1
ATOM 1288 C CA . ARG A 1 170 ? 2.271 -4.751 4.272 1.00 96.94 170 ARG A CA 1
ATOM 1289 C C . ARG A 1 170 ? 2.028 -5.779 3.168 1.00 96.94 170 ARG A C 1
ATOM 1291 O O . ARG A 1 170 ? 0.971 -6.416 3.154 1.00 96.94 170 ARG A O 1
ATOM 1298 N N . PRO A 1 171 ? 2.967 -5.958 2.227 1.00 96.62 171 PRO A N 1
ATOM 1299 C CA . PRO A 1 171 ? 2.883 -7.025 1.244 1.00 96.62 171 PRO A CA 1
ATOM 1300 C C . PRO A 1 171 ? 2.815 -8.401 1.916 1.00 96.62 171 PRO A C 1
ATOM 1302 O O . PRO A 1 171 ? 3.565 -8.700 2.845 1.00 96.62 171 PRO A O 1
ATOM 1305 N N . ARG A 1 172 ? 1.933 -9.263 1.415 1.00 94.00 172 ARG A N 1
ATOM 1306 C CA . ARG A 1 172 ? 1.794 -10.647 1.867 1.00 94.00 172 ARG A CA 1
ATOM 1307 C C . ARG A 1 172 ? 2.830 -11.510 1.151 1.00 94.00 172 ARG A C 1
ATOM 1309 O O . ARG A 1 172 ? 2.702 -11.752 -0.047 1.00 94.00 172 ARG A O 1
ATOM 1316 N N . GLY A 1 173 ? 3.831 -12.004 1.877 1.00 87.38 173 GLY A N 1
ATOM 1317 C CA . GLY A 1 173 ? 4.849 -12.923 1.349 1.00 87.38 173 GLY A CA 1
ATOM 1318 C C . GLY A 1 173 ? 5.578 -12.415 0.093 1.00 87.38 173 GLY A C 1
ATOM 1319 O O . GLY A 1 173 ? 5.688 -11.214 -0.135 1.00 87.38 173 GLY A O 1
ATOM 1320 N N . ALA A 1 174 ? 6.049 -13.351 -0.740 1.00 83.50 174 ALA A N 1
ATOM 1321 C CA . ALA A 1 174 ? 6.793 -13.085 -1.978 1.00 83.50 174 ALA A CA 1
ATOM 1322 C C . ALA A 1 174 ? 5.895 -12.670 -3.155 1.00 83.50 174 ALA A C 1
ATOM 1324 O O . ALA A 1 174 ? 5.832 -13.341 -4.187 1.00 83.50 174 ALA A O 1
ATOM 1325 N N . THR A 1 175 ? 5.152 -11.577 -2.993 1.00 89.44 175 THR A N 1
ATOM 1326 C CA . THR A 1 175 ? 4.241 -11.055 -4.021 1.00 89.44 175 THR A CA 1
ATOM 1327 C C . THR A 1 175 ? 4.878 -9.960 -4.868 1.00 89.44 175 THR A C 1
ATOM 1329 O O . THR A 1 175 ? 5.914 -9.385 -4.540 1.00 89.44 175 THR A O 1
ATOM 1332 N N . ARG A 1 176 ? 4.215 -9.612 -5.979 1.00 87.56 176 ARG A N 1
ATOM 1333 C CA . ARG A 1 176 ? 4.598 -8.447 -6.790 1.00 87.56 176 ARG A CA 1
ATOM 1334 C C . ARG A 1 176 ? 4.632 -7.167 -5.952 1.00 87.56 176 ARG A C 1
ATOM 1336 O O . ARG A 1 176 ? 5.544 -6.376 -6.143 1.00 87.56 176 ARG A O 1
ATOM 1343 N N . ALA A 1 177 ? 3.697 -6.989 -5.019 1.00 86.38 177 ALA A N 1
ATOM 1344 C CA . ALA A 1 177 ? 3.704 -5.837 -4.124 1.00 86.38 177 ALA A CA 1
ATOM 1345 C C . ALA A 1 177 ? 5.024 -5.740 -3.341 1.00 86.38 177 ALA A C 1
ATOM 1347 O O . ALA A 1 177 ? 5.592 -4.661 -3.291 1.00 86.38 177 ALA A O 1
ATOM 1348 N N . GLN A 1 178 ? 5.582 -6.855 -2.851 1.00 89.94 178 GLN A N 1
ATOM 1349 C CA . GLN A 1 178 ? 6.876 -6.855 -2.152 1.00 89.94 178 GLN A CA 1
ATOM 1350 C C . GLN A 1 178 ? 8.038 -6.392 -3.043 1.00 89.94 178 GLN A C 1
ATOM 1352 O O . GLN A 1 178 ? 8.934 -5.694 -2.587 1.00 89.94 178 GLN A O 1
ATOM 1357 N N . VAL A 1 179 ? 8.036 -6.780 -4.320 1.00 85.88 179 VAL A N 1
ATOM 1358 C CA . VAL A 1 179 ? 9.104 -6.407 -5.265 1.00 85.88 179 VAL A CA 1
ATOM 1359 C C . VAL A 1 179 ? 9.049 -4.922 -5.621 1.00 85.88 179 VAL A C 1
ATOM 1361 O O . VAL A 1 179 ? 10.081 -4.304 -5.874 1.00 85.88 179 VAL A O 1
ATOM 1364 N N . TRP A 1 180 ? 7.840 -4.371 -5.715 1.00 84.62 180 TRP A N 1
ATOM 1365 C CA . TRP A 1 180 ? 7.619 -3.044 -6.280 1.00 84.62 180 TRP A CA 1
ATOM 1366 C C . TRP A 1 180 ? 7.467 -1.951 -5.234 1.00 84.62 180 TRP A C 1
ATOM 1368 O O . TRP A 1 180 ? 7.879 -0.831 -5.513 1.00 84.62 180 TRP A O 1
ATOM 1378 N N . LEU A 1 181 ? 6.896 -2.264 -4.072 1.00 84.69 181 LEU A N 1
ATOM 1379 C CA . LEU A 1 181 ? 6.677 -1.309 -3.000 1.00 84.69 181 LEU A CA 1
ATOM 1380 C C . LEU A 1 181 ? 8.005 -1.034 -2.291 1.00 84.69 181 LEU A C 1
ATOM 1382 O O . LEU A 1 181 ? 8.525 -1.880 -1.565 1.00 84.69 181 LEU A O 1
ATOM 1386 N N . ARG A 1 182 ? 8.563 0.162 -2.496 1.00 81.62 182 ARG A N 1
ATOM 1387 C CA . ARG A 1 182 ? 9.850 0.536 -1.879 1.00 81.62 182 ARG A CA 1
ATOM 1388 C C . ARG A 1 182 ? 9.790 0.638 -0.360 1.00 81.62 182 ARG A C 1
ATOM 1390 O O . ARG A 1 182 ? 10.805 0.457 0.307 1.00 81.62 182 ARG A O 1
ATOM 1397 N N . ARG A 1 183 ? 8.623 0.997 0.173 1.00 80.19 183 ARG A N 1
ATOM 1398 C CA . ARG A 1 183 ? 8.356 1.053 1.610 1.00 80.19 183 ARG A CA 1
ATOM 1399 C C . ARG A 1 183 ? 7.788 -0.294 2.017 1.00 80.19 183 ARG A C 1
ATOM 1401 O O . ARG A 1 183 ? 6.692 -0.625 1.603 1.00 80.19 183 ARG A O 1
ATOM 1408 N N . GLU A 1 184 ? 8.511 -1.075 2.808 1.00 90.00 184 GLU A N 1
ATOM 1409 C CA . GLU A 1 184 ? 8.072 -2.431 3.180 1.00 90.00 184 GLU A CA 1
ATOM 1410 C C . GLU A 1 184 ? 6.698 -2.455 3.875 1.00 90.00 184 GLU A C 1
ATOM 1412 O O . GLU A 1 184 ? 5.999 -3.467 3.838 1.00 90.00 184 GLU A O 1
ATOM 1417 N N . GLU A 1 185 ? 6.284 -1.329 4.460 1.00 94.75 185 GLU A N 1
ATOM 1418 C CA . GLU A 1 185 ? 4.975 -1.146 5.071 1.00 94.75 185 GLU A CA 1
ATOM 1419 C C . GLU A 1 185 ? 4.449 0.291 4.936 1.00 94.75 185 GLU A C 1
ATOM 1421 O O . GLU A 1 185 ? 5.207 1.256 4.786 1.00 94.75 185 GLU A O 1
ATOM 1426 N N . VAL A 1 186 ? 3.127 0.422 5.036 1.00 96.56 186 VAL A N 1
ATOM 1427 C CA . VAL A 1 186 ? 2.409 1.687 5.214 1.00 96.56 186 VAL A CA 1
ATOM 1428 C C . VAL A 1 186 ? 1.688 1.635 6.552 1.00 96.56 186 VAL A C 1
ATOM 1430 O O . VAL A 1 186 ? 0.896 0.726 6.795 1.00 96.56 186 VAL A O 1
ATOM 1433 N N . VAL A 1 187 ? 1.946 2.618 7.412 1.00 97.56 187 VAL A N 1
ATOM 1434 C CA . VAL A 1 187 ? 1.307 2.741 8.726 1.00 97.56 187 VAL A CA 1
ATOM 1435 C C . VAL A 1 187 ? 0.507 4.031 8.763 1.00 97.56 187 VAL A C 1
ATOM 1437 O O . VAL A 1 187 ? 1.040 5.104 8.484 1.00 97.56 187 VAL A O 1
ATOM 1440 N N . MET A 1 188 ? -0.770 3.918 9.108 1.00 98.19 188 MET A N 1
ATOM 1441 C CA . MET A 1 188 ? -1.676 5.045 9.294 1.00 98.19 188 MET A CA 1
ATOM 1442 C C . MET A 1 188 ? -2.295 4.948 10.678 1.00 98.19 188 MET A C 1
ATOM 1444 O O . MET A 1 188 ? -2.640 3.860 11.136 1.00 98.19 188 MET A O 1
ATOM 1448 N N . SER A 1 189 ? -2.467 6.083 11.341 1.00 97.81 189 SER A N 1
ATOM 1449 C CA . SER A 1 189 ? -3.145 6.127 12.628 1.00 97.81 189 SER A CA 1
ATOM 1450 C C . SER A 1 189 ? -4.078 7.323 12.733 1.00 97.81 189 SER A C 1
ATOM 1452 O O . SER A 1 189 ? -3.883 8.357 12.090 1.00 97.81 189 SER A O 1
ATOM 1454 N N . ALA A 1 190 ? -5.129 7.164 13.529 1.00 97.62 190 ALA A N 1
ATOM 1455 C CA . ALA A 1 190 ? -6.090 8.214 13.814 1.00 97.62 190 ALA A CA 1
ATOM 1456 C C . ALA A 1 190 ? -6.609 8.080 15.243 1.00 97.62 190 ALA A C 1
ATOM 1458 O O . ALA A 1 190 ? -7.001 6.998 15.678 1.00 97.62 190 ALA A O 1
ATOM 1459 N N . LEU A 1 191 ? -6.648 9.201 15.963 1.00 97.00 191 LEU A N 1
ATOM 1460 C CA . LEU A 1 191 ? -7.302 9.279 17.262 1.00 97.00 191 LEU A CA 1
ATOM 1461 C C . LEU A 1 191 ? -8.792 9.559 17.056 1.00 97.00 191 LEU A C 1
ATOM 1463 O O . LEU A 1 191 ? -9.175 10.615 16.547 1.00 97.00 191 LEU A O 1
ATOM 1467 N N . LEU A 1 192 ? -9.632 8.615 17.464 1.00 95.94 192 LEU A N 1
ATOM 1468 C CA . LEU A 1 192 ? -11.077 8.786 17.502 1.00 95.94 192 LEU A CA 1
ATOM 1469 C C . LEU A 1 192 ? -11.468 9.347 18.863 1.00 95.94 192 LEU A C 1
ATOM 1471 O O . LEU A 1 192 ? -11.332 8.668 19.878 1.00 95.94 192 LEU A O 1
ATOM 1475 N N . VAL A 1 193 ? -11.965 10.578 18.871 1.00 95.44 193 VAL A N 1
ATOM 1476 C CA . VAL A 1 193 ? -12.480 11.249 20.070 1.00 95.44 193 VAL A CA 1
ATOM 1477 C C . VAL A 1 193 ? -14.003 11.208 20.083 1.00 95.44 193 VAL A C 1
ATOM 1479 O O . VAL A 1 193 ? -14.648 11.114 19.034 1.00 95.44 193 VAL A O 1
ATOM 1482 N N . GLU A 1 194 ? -14.588 11.267 21.272 1.00 86.62 194 GLU A N 1
ATOM 1483 C CA . GLU A 1 194 ? -16.035 11.414 21.405 1.00 86.62 194 GLU A CA 1
ATOM 1484 C C . GLU A 1 194 ? -16.465 12.791 20.885 1.00 86.62 194 GLU A C 1
ATOM 1486 O O . GLU A 1 194 ? -15.814 13.802 21.156 1.00 86.62 194 GLU A O 1
ATOM 1491 N N . GLN A 1 195 ? -17.546 12.838 20.099 1.00 79.69 195 GLN A N 1
ATOM 1492 C CA . GLN A 1 195 ? -18.107 14.121 19.686 1.00 79.69 195 GLN A CA 1
ATOM 1493 C C . GLN A 1 195 ? -18.703 14.819 20.915 1.00 79.69 195 GLN A C 1
ATOM 1495 O O . GLN A 1 195 ? -19.442 14.176 21.668 1.00 79.69 195 GLN A O 1
ATOM 1500 N N . PRO A 1 196 ? -18.415 16.115 21.125 1.00 75.50 196 PRO A N 1
ATOM 1501 C CA . PRO A 1 196 ? -19.122 16.888 22.134 1.00 75.50 196 PRO A CA 1
ATOM 1502 C C . PRO A 1 196 ? -20.616 16.892 21.783 1.00 75.50 196 PRO A C 1
ATOM 1504 O O . PRO A 1 196 ? -20.979 17.147 20.633 1.00 75.50 196 PRO A O 1
ATOM 1507 N N . ARG A 1 197 ? -21.454 16.531 22.759 1.00 67.94 197 ARG A N 1
ATOM 1508 C CA . ARG A 1 197 ? -22.917 16.549 22.632 1.00 67.94 197 ARG A CA 1
ATOM 1509 C C . ARG A 1 197 ? -23.467 17.968 22.614 1.00 67.94 197 ARG A C 1
ATOM 1511 O O . ARG A 1 197 ? -22.876 18.827 23.306 1.00 67.94 197 ARG A O 1
#

Nearest PDB structures (foldseek):
  5hlm-assembly1_B  TM=5.365E-01  e=2.263E+00  Gallus gallus
  1lel-assembly1_B-2  TM=5.379E-01  e=6.810E+00  Gallus gallus
  2avi-assembly1_A  TM=5.079E-01  e=5.332E+00  Gallus gallus
  4bj8-assembly3_L  TM=4.239E-01  e=2.720E+00  Danio rerio
  1una-assembly1_B  TM=4.205E-01  e=2.891E+00  Enterobacteria phage GA